Protein AF-A0A0D2U3N2-F1 (afdb_monomer_lite)

Sequence (290 aa):
MVLTLGDVIDGNSLLKDTLALPEDNPLRKWQVTDVVLIDKDPFQRAVLAELPPDRAATQRRLAALSLLQRLLEQEVGAPRTLIAQPREFDTRFMGVVNGVLALKDGAVVSTCYGKSKFSDALTTMDGLKTYLQDRLGDLSLLQVTTLDLSGNELLNEDLPYVCDVVNALQCPVVKLRSNRFGMGQPSTELNSPVHYLASMAASAYVRFVDIVGNYVVGVEWAPAYQRFANPTTWHKLVYIPLVWLKGHDWTKPDICGQYVTAAKDCHEDFYWANLSDPVFSRSDPLPALN

Organism: Capsaspora owczarzaki (strain ATCC 30864) (NCBI:txid595528)

Secondary structure (DSSP, 8-state):
---BHHHHHHT-HHHHHHH---TT-GGGGSBHHHHTTS-HHHHHHHHHHTS---TTTHHHHHHHHHHHHHHHHHHT---TT-------S--S---EETTEEE--TTSEE-TTT---TT---SEETTTHHHHHHHHHS-GGGS--SEEE-TTS---GGGHHHHHHHHHHHT-SEEE-TTS-TT-S----STTSHHHHHHHHHHSSS-SEEE-TTSGGGSGGGHHHHHHH--HHHHTTEE-S-HHHHTT--TTSS-TTGGGHHHHHHHHHHHTTT--SSPPP-TTS-PPP--

Foldseek 3Di:
DFAFLLNLQVVDPLSCVLLVQPPPDPNRRHGLLQLLLFDLVVSLVVSVVRGDDDPVSVVSSNVSSVVSNVSSCPVVPPPPDPPPDDDDPDDPFGGQDLLEGACEAQLEAEPVVADDPPRPHPYHLLCVQVSCCNRPNQLCPRNHQEYAYYNNQYELVSLVSVLVNCVSNLYAHYEHEQHAQPVDAQDQDCSHSLNSLLVSLPRQSYQAYEHENYNCQDLNNLVNCVNRPDLSSLLHYHHDFLVCLVVDDLPPRGSCVPNSVSNNNSNCQQCVVVDRDDDDGPPDDHDDRD

Structure (mmCIF, N/CA/C/O backbone):
data_AF-A0A0D2U3N2-F1
#
_entry.id   AF-A0A0D2U3N2-F1
#
loop_
_atom_site.group_PDB
_atom_site.id
_atom_site.type_symbol
_atom_site.label_atom_id
_atom_site.label_alt_id
_atom_site.label_comp_id
_atom_site.label_asym_id
_atom_site.label_entity_id
_atom_site.label_seq_id
_atom_site.pdbx_PDB_ins_code
_atom_site.Cartn_x
_atom_site.Cartn_y
_atom_site.Cartn_z
_atom_site.occupancy
_atom_site.B_iso_or_equiv
_atom_site.auth_seq_id
_atom_site.auth_comp_id
_atom_site.auth_asym_id
_atom_site.auth_atom_id
_atom_site.pdbx_PDB_model_num
ATOM 1 N N . MET A 1 1 ? -3.467 -18.890 23.423 1.00 55.38 1 MET A N 1
ATOM 2 C CA . MET A 1 1 ? -4.775 -18.620 22.794 1.00 55.38 1 MET A CA 1
ATOM 3 C C . MET A 1 1 ? -4.838 -17.118 22.591 1.00 55.38 1 MET A C 1
ATOM 5 O O . MET A 1 1 ? -4.475 -16.411 23.521 1.00 55.38 1 MET A O 1
ATOM 9 N N . VAL A 1 2 ? -5.121 -16.641 21.379 1.00 74.50 2 VAL A N 1
ATOM 10 C CA . VAL A 1 2 ? -5.135 -15.198 21.095 1.00 74.50 2 VAL A CA 1
ATOM 11 C C . VAL A 1 2 ? -6.483 -14.639 21.535 1.00 74.50 2 VAL A C 1
ATOM 13 O O . VAL A 1 2 ? -7.501 -15.170 21.107 1.00 74.50 2 VAL A O 1
ATOM 16 N N . LEU A 1 3 ? -6.479 -13.621 22.397 1.00 83.25 3 LEU A N 1
ATOM 17 C CA . LEU A 1 3 ? -7.700 -12.995 22.900 1.00 83.25 3 LEU A CA 1
ATOM 18 C C . LEU A 1 3 ? -8.318 -12.105 21.816 1.00 83.25 3 LEU A C 1
ATOM 20 O O . LEU A 1 3 ? -7.637 -11.249 21.239 1.00 83.25 3 LEU A O 1
ATOM 24 N N . THR A 1 4 ? -9.602 -12.301 21.545 1.00 86.44 4 THR A N 1
ATOM 25 C CA . THR A 1 4 ? -10.351 -11.579 20.514 1.00 86.44 4 THR A CA 1
ATOM 26 C C . THR A 1 4 ? -11.357 -10.599 21.112 1.00 86.44 4 THR A C 1
ATOM 28 O O . THR A 1 4 ? -11.700 -10.657 22.293 1.00 86.44 4 THR A O 1
ATOM 31 N N . LEU A 1 5 ? -11.864 -9.687 20.284 1.00 86.81 5 LEU A N 1
ATOM 32 C CA . LEU A 1 5 ? -12.912 -8.751 20.667 1.00 86.81 5 LEU A CA 1
ATOM 33 C C . LEU A 1 5 ? -14.184 -9.486 21.107 1.00 86.81 5 LEU A C 1
ATOM 35 O O . LEU A 1 5 ? -14.835 -9.065 22.062 1.00 86.81 5 LEU A O 1
ATOM 39 N N . GLY A 1 6 ? -14.515 -10.594 20.437 1.00 89.00 6 GLY A N 1
ATOM 40 C CA . GLY A 1 6 ? -15.623 -11.469 20.809 1.00 89.00 6 GLY A CA 1
ATOM 41 C C . GLY A 1 6 ? -15.460 -12.042 22.214 1.00 89.00 6 GLY A C 1
ATOM 42 O O . GLY A 1 6 ? -16.416 -12.003 22.984 1.00 89.00 6 GLY A O 1
ATOM 43 N N . ASP A 1 7 ? -14.249 -12.472 22.578 1.00 91.56 7 ASP A N 1
ATOM 44 C CA . ASP A 1 7 ? -13.964 -13.016 23.912 1.00 91.56 7 ASP A CA 1
ATOM 45 C C . ASP A 1 7 ? -14.176 -11.964 25.013 1.00 91.56 7 ASP A C 1
ATOM 47 O O . ASP A 1 7 ? -14.778 -12.255 26.047 1.00 91.56 7 ASP A O 1
ATOM 51 N N . VAL A 1 8 ? -13.742 -10.717 24.782 1.00 91.50 8 VAL A N 1
ATOM 52 C CA . VAL A 1 8 ? -13.933 -9.608 25.740 1.00 91.50 8 VAL A CA 1
ATOM 53 C C . VAL A 1 8 ? -15.408 -9.221 25.861 1.00 91.50 8 VAL A C 1
ATOM 55 O O . VAL A 1 8 ? -15.890 -8.945 26.962 1.00 91.50 8 VAL A O 1
ATOM 58 N N . ILE A 1 9 ? -16.141 -9.209 24.743 1.00 92.88 9 ILE A N 1
ATOM 59 C CA . ILE A 1 9 ? -17.582 -8.926 24.733 1.00 92.88 9 ILE A CA 1
ATOM 60 C C . ILE A 1 9 ? -18.343 -10.021 25.484 1.00 92.88 9 ILE A C 1
ATOM 62 O O . ILE A 1 9 ? -19.176 -9.705 26.329 1.00 92.88 9 ILE A O 1
ATOM 66 N N . ASP A 1 10 ? -18.052 -11.293 25.218 1.00 93.12 10 ASP A N 1
ATOM 67 C CA . ASP A 1 10 ? -18.753 -12.419 25.842 1.00 93.12 10 ASP A CA 1
ATOM 68 C C . ASP A 1 10 ? -18.387 -12.604 27.314 1.00 93.12 10 ASP A C 1
ATOM 70 O O . ASP A 1 10 ? -19.223 -13.049 28.103 1.00 93.12 10 ASP A O 1
ATOM 74 N N . GLY A 1 11 ? -17.168 -12.217 27.699 1.00 91.62 11 GLY A N 1
ATOM 75 C CA . GLY A 1 11 ? -16.714 -12.188 29.087 1.00 91.62 11 GLY A CA 1
ATOM 76 C C . GLY A 1 11 ? -17.432 -11.149 29.953 1.00 91.62 11 GLY A C 1
ATOM 77 O O . GLY A 1 11 ? -17.305 -11.183 31.178 1.00 91.62 11 GLY A O 1
ATOM 78 N N . ASN A 1 12 ? -18.211 -10.239 29.356 1.00 93.25 12 ASN A N 1
ATOM 79 C CA . ASN A 1 12 ? -18.957 -9.212 30.071 1.00 93.25 12 ASN A CA 1
ATOM 80 C C . ASN A 1 12 ? -20.433 -9.190 29.645 1.00 93.25 12 ASN A C 1
ATOM 82 O O . ASN A 1 12 ? -20.774 -8.721 28.561 1.00 93.25 12 ASN A O 1
ATOM 86 N N . SER A 1 13 ? -21.332 -9.630 30.531 1.00 90.31 13 SER A N 1
ATOM 87 C CA . SER A 1 13 ? -22.770 -9.730 30.229 1.00 90.31 13 SER A CA 1
ATOM 88 C C . SER A 1 13 ? -23.387 -8.413 29.744 1.00 90.31 13 SER A C 1
ATOM 90 O O . SER A 1 13 ? -24.175 -8.420 28.804 1.00 90.31 13 SER A O 1
ATOM 92 N N . LEU A 1 14 ? -22.972 -7.267 30.301 1.00 90.19 14 LEU A N 1
ATOM 93 C CA . LEU A 1 14 ? -23.449 -5.957 29.854 1.00 90.19 14 LEU A CA 1
ATOM 94 C C . LEU A 1 14 ? -23.033 -5.667 28.406 1.00 90.19 14 LEU A C 1
ATOM 96 O O . LEU A 1 14 ? -23.837 -5.135 27.640 1.00 90.19 14 LEU A O 1
ATOM 100 N N . LEU A 1 15 ? -21.797 -5.996 28.023 1.00 91.50 15 LEU A N 1
ATOM 101 C CA . LEU A 1 15 ? -21.327 -5.816 26.648 1.00 91.50 15 LEU A CA 1
ATOM 102 C C . LEU A 1 15 ? -22.043 -6.758 25.689 1.00 91.50 15 LEU A C 1
ATOM 104 O O . LEU A 1 15 ? -22.527 -6.296 24.654 1.00 91.50 15 LEU A O 1
ATOM 108 N N . LYS A 1 16 ? -22.157 -8.038 26.054 1.00 90.75 16 LYS A N 1
ATOM 109 C CA . LYS A 1 16 ? -22.860 -9.051 25.264 1.00 90.75 16 LYS A CA 1
ATOM 110 C C . LYS A 1 16 ? -24.295 -8.627 24.959 1.00 90.75 16 LYS A C 1
ATOM 112 O O . LYS A 1 16 ? -24.686 -8.611 23.794 1.00 90.75 16 LYS A O 1
ATOM 117 N N . ASP A 1 17 ? -25.033 -8.193 25.976 1.00 88.94 17 ASP A N 1
ATOM 118 C CA . ASP A 1 17 ? -26.444 -7.822 25.842 1.00 88.94 17 ASP A CA 1
ATOM 119 C C . ASP A 1 17 ? -26.635 -6.474 25.129 1.00 88.94 17 ASP A C 1
ATOM 121 O O . ASP A 1 17 ? -27.594 -6.290 24.380 1.00 88.94 17 ASP A O 1
ATOM 125 N N . THR A 1 18 ? -25.734 -5.509 25.353 1.00 89.06 18 THR A N 1
ATOM 126 C CA . THR A 1 18 ? -25.904 -4.141 24.827 1.00 89.06 18 THR A CA 1
ATOM 127 C C . THR A 1 18 ? -25.389 -3.985 23.400 1.00 89.06 18 THR A C 1
ATOM 129 O O . THR A 1 18 ? -25.991 -3.252 22.609 1.00 89.06 18 THR A O 1
ATOM 132 N N . LEU A 1 19 ? -24.260 -4.620 23.075 1.00 89.44 19 LEU A N 1
ATOM 133 C CA . LEU A 1 19 ? -23.704 -4.594 21.725 1.00 89.44 19 LEU A CA 1
ATOM 134 C C . LEU A 1 19 ? -24.381 -5.649 20.855 1.00 89.44 19 LEU A C 1
ATOM 136 O O . LEU A 1 19 ? -24.648 -5.354 19.703 1.00 89.44 19 LEU A O 1
ATOM 140 N N . ALA A 1 20 ? -24.719 -6.829 21.391 1.00 87.94 20 ALA A N 1
ATOM 141 C CA . ALA A 1 20 ? -25.436 -7.882 20.664 1.00 87.94 20 ALA A CA 1
ATOM 142 C C . ALA A 1 20 ? -24.845 -8.187 19.267 1.00 87.94 20 ALA A C 1
ATOM 144 O O . ALA A 1 20 ? -25.574 -8.468 18.316 1.00 87.94 20 ALA A O 1
ATOM 145 N N . LEU A 1 21 ? -23.514 -8.106 19.138 1.00 85.75 21 LEU A N 1
ATOM 146 C CA . LEU A 1 21 ? -22.797 -8.423 17.902 1.00 85.75 21 LEU A CA 1
ATOM 147 C C . LEU A 1 21 ? -22.985 -9.916 17.570 1.00 85.75 21 LEU A C 1
ATOM 149 O O . LEU A 1 21 ? -22.618 -10.739 18.419 1.00 85.75 21 LEU A O 1
ATOM 153 N N . PRO A 1 22 ? -23.494 -10.274 16.371 1.00 86.50 22 PRO A N 1
ATOM 154 C CA . PRO A 1 22 ? -23.697 -11.667 15.958 1.00 86.50 22 PRO A CA 1
ATOM 155 C C . PRO A 1 22 ? -22.424 -12.496 16.107 1.00 86.50 22 PRO A C 1
ATOM 157 O O . PRO A 1 22 ? -21.355 -11.992 15.781 1.00 86.50 22 PRO A O 1
ATOM 160 N N . GLU A 1 23 ? -22.513 -13.744 16.581 1.00 84.62 23 GLU A N 1
ATOM 161 C CA . GLU A 1 23 ? -21.339 -14.589 16.883 1.00 84.62 23 GLU A CA 1
ATOM 162 C C . GLU A 1 23 ? -20.386 -14.776 15.688 1.00 84.62 23 GLU A C 1
ATOM 164 O O . GLU A 1 23 ? -19.175 -14.903 15.872 1.00 84.62 23 GLU A O 1
ATOM 169 N N . ASP A 1 24 ? -20.912 -14.734 14.466 1.00 83.25 24 ASP A N 1
ATOM 170 C CA . ASP A 1 24 ? -20.180 -14.861 13.207 1.00 83.25 24 ASP A CA 1
ATOM 171 C C . ASP A 1 24 ? -19.621 -13.533 12.661 1.00 83.25 24 ASP A C 1
ATOM 173 O O . ASP A 1 24 ? -18.876 -13.546 11.673 1.00 83.25 24 ASP A O 1
ATOM 177 N N . ASN A 1 25 ? -19.919 -12.396 13.303 1.00 80.31 25 ASN A N 1
ATOM 178 C CA . ASN A 1 25 ? -19.513 -11.075 12.827 1.00 80.31 25 ASN A CA 1
ATOM 179 C C . ASN A 1 25 ? -17.970 -10.944 12.752 1.00 80.31 25 ASN A C 1
ATOM 181 O O . ASN A 1 25 ? -17.276 -11.261 13.726 1.00 80.31 25 ASN A O 1
ATOM 185 N N . PRO A 1 26 ? -17.404 -10.430 11.639 1.00 75.94 26 PRO A N 1
ATOM 186 C CA . PRO A 1 26 ? -15.957 -10.290 11.464 1.00 75.94 26 PRO A CA 1
ATOM 187 C C . PRO A 1 26 ? -15.246 -9.482 12.556 1.00 75.94 26 PRO A C 1
ATOM 189 O O . PRO A 1 26 ? -14.125 -9.839 12.922 1.00 75.94 26 PRO A O 1
ATOM 192 N N . LEU A 1 27 ? -15.884 -8.444 13.118 1.00 76.88 27 LEU A N 1
ATOM 193 C CA . LEU A 1 27 ? -15.306 -7.630 14.196 1.00 76.88 27 LEU A CA 1
ATOM 194 C C . LEU A 1 27 ? -14.961 -8.470 15.423 1.00 76.88 27 LEU A C 1
ATOM 196 O O . LEU A 1 27 ? -13.971 -8.207 16.101 1.00 76.88 27 LEU A O 1
ATOM 200 N N . ARG A 1 28 ? -15.752 -9.511 15.706 1.00 85.12 28 ARG A N 1
ATOM 201 C CA . ARG A 1 28 ? -15.527 -10.383 16.866 1.00 85.12 28 ARG A CA 1
ATOM 202 C C . ARG A 1 28 ? -14.209 -11.138 16.775 1.00 85.12 28 ARG A C 1
ATOM 204 O O . ARG A 1 28 ? -13.674 -11.519 17.807 1.00 85.12 28 ARG A O 1
ATOM 211 N N . LYS A 1 29 ? -13.672 -11.320 15.566 1.00 81.62 29 LYS A N 1
ATOM 212 C CA . LYS A 1 29 ? -12.402 -12.014 15.313 1.00 81.62 29 LYS A CA 1
ATOM 213 C C . LYS A 1 29 ? -11.184 -11.097 15.460 1.00 81.62 29 LYS A C 1
ATOM 215 O O . LYS A 1 29 ? -10.058 -11.583 15.375 1.00 81.62 29 LYS A O 1
ATOM 220 N N . TRP A 1 30 ? -11.382 -9.791 15.656 1.00 78.94 30 TRP A N 1
ATOM 221 C CA . TRP A 1 30 ? -10.283 -8.840 15.833 1.00 78.94 30 TRP A CA 1
ATOM 222 C C . TRP A 1 30 ? -9.523 -9.138 17.122 1.00 78.94 30 TRP A C 1
ATOM 224 O O . TRP A 1 30 ? -10.139 -9.357 18.162 1.00 78.94 30 TRP A O 1
ATOM 234 N N . GLN A 1 31 ? -8.193 -9.151 17.073 1.00 76.75 31 GLN A N 1
ATOM 235 C CA . GLN A 1 31 ? -7.377 -9.428 18.254 1.00 76.75 31 GLN A CA 1
ATOM 236 C C . GLN A 1 31 ? -7.333 -8.195 19.153 1.00 76.75 31 GLN A C 1
ATOM 238 O O . GLN A 1 31 ? -7.176 -7.074 18.669 1.00 76.75 31 GLN A O 1
ATOM 243 N N . VAL A 1 32 ? -7.428 -8.391 20.467 1.00 78.81 32 VAL A N 1
ATOM 244 C CA . VAL A 1 32 ? -7.453 -7.288 21.444 1.00 78.81 32 VAL A CA 1
ATOM 245 C C . VAL A 1 32 ? -6.242 -6.362 21.300 1.00 78.81 32 VAL A C 1
ATOM 247 O O . VAL A 1 32 ? -6.396 -5.144 21.351 1.00 78.81 32 VAL A O 1
ATOM 250 N N . THR A 1 33 ? -5.063 -6.925 21.027 1.00 66.75 33 THR A N 1
ATOM 251 C CA . THR A 1 33 ? -3.817 -6.178 20.794 1.00 66.75 33 THR A CA 1
ATOM 252 C C . THR A 1 33 ? -3.898 -5.190 19.632 1.00 66.75 33 THR A C 1
ATOM 254 O O . THR A 1 33 ? -3.175 -4.203 19.646 1.00 66.75 33 THR A O 1
ATOM 257 N N . ASP A 1 34 ? -4.776 -5.420 18.654 1.00 62.22 34 ASP A N 1
ATOM 258 C CA . ASP A 1 34 ? -4.979 -4.511 17.521 1.00 62.22 34 ASP A CA 1
ATOM 259 C C . ASP A 1 34 ? -6.054 -3.486 17.819 1.00 62.22 34 ASP A C 1
ATOM 261 O O . ASP A 1 34 ? -5.906 -2.314 17.495 1.00 62.22 34 ASP A O 1
ATOM 265 N N . VAL A 1 35 ? -7.144 -3.929 18.452 1.00 69.38 35 VAL A N 1
ATOM 266 C CA . VAL A 1 35 ? -8.276 -3.053 18.755 1.00 69.38 35 VAL A CA 1
ATOM 267 C C . VAL A 1 35 ? -7.843 -1.907 19.669 1.00 69.38 35 VAL A C 1
ATOM 269 O O . VAL A 1 35 ? -8.310 -0.785 19.493 1.00 69.38 35 VAL A O 1
ATOM 272 N N . VAL A 1 36 ? -6.907 -2.157 20.589 1.00 70.88 36 VAL A N 1
ATOM 273 C CA . VAL A 1 36 ? -6.320 -1.119 21.457 1.00 70.88 36 VAL A CA 1
ATOM 274 C C . VAL A 1 36 ? -5.541 -0.053 20.673 1.00 70.88 36 VAL A C 1
ATOM 276 O O . VAL A 1 36 ? -5.396 1.067 21.157 1.00 70.88 36 VAL A O 1
ATOM 279 N N . LEU A 1 37 ? -5.074 -0.361 19.461 1.00 61.88 37 LEU A N 1
ATOM 280 C CA . LEU A 1 37 ? -4.360 0.581 18.593 1.00 61.88 37 LEU A CA 1
ATOM 281 C C . LEU A 1 37 ? -5.299 1.408 17.703 1.00 61.88 37 LEU A C 1
ATOM 283 O O . LEU A 1 37 ? -4.842 2.343 17.043 1.00 61.88 37 LEU A O 1
ATOM 287 N N . ILE A 1 38 ? -6.591 1.066 17.651 1.00 62.59 38 ILE A N 1
ATOM 288 C CA . ILE A 1 38 ? -7.591 1.817 16.889 1.00 62.59 38 ILE A CA 1
ATOM 289 C C . ILE A 1 38 ? -8.018 3.030 17.716 1.00 62.59 38 ILE A C 1
ATOM 291 O O . ILE A 1 38 ? -8.396 2.906 18.883 1.00 62.59 38 ILE A O 1
ATOM 295 N N . ASP A 1 39 ? -8.020 4.212 17.096 1.00 59.56 39 ASP A N 1
ATOM 296 C CA . ASP A 1 39 ? -8.535 5.421 17.738 1.00 59.56 39 ASP A CA 1
ATOM 297 C C . ASP A 1 39 ? -9.985 5.216 18.229 1.00 59.56 39 ASP A C 1
ATOM 299 O O . ASP A 1 39 ? -10.807 4.525 17.612 1.00 59.56 39 ASP A O 1
ATOM 303 N N . LYS A 1 40 ? -10.313 5.869 19.352 1.00 70.06 40 LYS A N 1
ATOM 304 C CA . LYS A 1 40 ? -11.582 5.697 20.076 1.00 70.06 40 LYS A CA 1
ATOM 305 C C . LYS A 1 40 ? -12.803 5.835 19.163 1.00 70.06 40 LYS A C 1
ATOM 307 O O . LYS A 1 40 ? -13.680 4.974 19.173 1.00 70.06 40 LYS A O 1
ATOM 312 N N . ASP A 1 41 ? -12.867 6.925 18.409 1.00 66.25 41 ASP A N 1
ATOM 313 C CA . ASP A 1 41 ? -14.054 7.303 17.645 1.00 66.25 41 ASP A CA 1
ATOM 314 C C . ASP A 1 41 ? -14.222 6.459 16.369 1.00 66.25 41 ASP A C 1
ATOM 316 O O . ASP A 1 41 ? -15.341 6.017 16.099 1.00 66.25 41 ASP A O 1
ATOM 320 N N . PRO A 1 42 ? -13.161 6.149 15.593 1.00 62.44 42 PRO A N 1
ATOM 321 C CA . PRO A 1 42 ? -13.224 5.144 14.533 1.00 62.44 42 PRO A CA 1
ATOM 322 C C . PRO A 1 42 ? -13.658 3.762 15.020 1.00 62.44 42 PRO A C 1
ATOM 324 O O . PRO A 1 42 ? -14.536 3.165 14.400 1.00 62.44 42 PRO A O 1
ATOM 327 N N . PHE A 1 43 ? -13.116 3.279 16.142 1.00 77.31 43 PHE A N 1
ATOM 328 C CA . PHE A 1 43 ? -13.543 2.003 16.719 1.00 77.31 43 PHE A CA 1
ATOM 329 C C . PHE A 1 43 ? -15.033 2.026 17.074 1.00 77.31 43 PHE A C 1
ATOM 331 O O . PHE A 1 43 ? -15.783 1.127 16.698 1.00 77.31 43 PHE A O 1
ATOM 338 N N . GLN A 1 44 ? -15.489 3.091 17.740 1.00 82.62 44 GLN A N 1
ATOM 339 C CA . GLN A 1 44 ? -16.902 3.252 18.074 1.00 82.62 44 GLN A CA 1
ATOM 340 C C . GLN A 1 44 ? -17.784 3.304 16.829 1.00 82.62 44 GLN A C 1
ATOM 342 O O . GLN A 1 44 ? -18.819 2.644 16.805 1.00 82.62 44 GLN A O 1
ATOM 347 N N . ARG A 1 45 ? -17.381 4.039 15.788 1.00 77.00 45 ARG A N 1
ATOM 348 C CA . ARG A 1 45 ? -18.112 4.096 14.514 1.00 77.00 45 ARG A CA 1
ATOM 349 C C . ARG A 1 45 ? -18.177 2.733 13.833 1.00 77.00 45 ARG A C 1
ATOM 351 O O . ARG A 1 45 ? -19.260 2.358 13.401 1.00 77.00 45 ARG A O 1
ATOM 358 N N . ALA A 1 46 ? -17.064 2.003 13.775 1.00 74.81 46 ALA A N 1
ATOM 359 C CA . ALA A 1 46 ? -17.006 0.671 13.179 1.00 74.81 46 ALA A CA 1
ATOM 360 C C . ALA A 1 46 ? -17.951 -0.296 13.899 1.00 74.81 46 ALA A C 1
ATOM 362 O O . ALA A 1 46 ? -18.776 -0.931 13.254 1.00 74.81 46 ALA A O 1
ATOM 363 N N . VAL A 1 47 ? -17.914 -0.338 15.235 1.00 83.00 47 VAL A N 1
ATOM 364 C CA . VAL A 1 47 ? -18.835 -1.191 15.998 1.00 83.00 47 VAL A CA 1
ATOM 365 C C . VAL A 1 47 ? -20.280 -0.737 15.811 1.00 83.00 47 VAL A C 1
ATOM 367 O O . VAL A 1 47 ? -21.133 -1.568 15.533 1.00 83.00 47 VAL A O 1
ATOM 370 N N . LEU A 1 48 ? -20.575 0.563 15.919 1.00 85.44 48 LEU A N 1
ATOM 371 C CA . LEU A 1 48 ? -21.940 1.084 15.770 1.00 85.44 48 LEU A CA 1
ATOM 372 C C . LEU A 1 48 ? -22.532 0.844 14.377 1.00 85.44 48 LEU A C 1
ATOM 374 O O . LEU A 1 48 ? -23.746 0.679 14.287 1.00 85.44 48 LEU A O 1
ATOM 378 N N . ALA A 1 49 ? -21.712 0.832 13.323 1.00 81.75 49 ALA A N 1
ATOM 379 C CA . ALA A 1 49 ? -22.150 0.551 11.956 1.00 81.75 49 ALA A CA 1
ATOM 380 C C . ALA A 1 49 ? -22.651 -0.892 11.784 1.00 81.75 49 ALA A C 1
ATOM 382 O O . ALA A 1 49 ? -23.564 -1.127 10.998 1.00 81.75 49 ALA A O 1
ATOM 383 N N . GLU A 1 50 ? -22.107 -1.830 12.561 1.00 81.75 50 GLU A N 1
ATOM 384 C CA . GLU A 1 50 ? -22.535 -3.232 12.574 1.00 81.75 50 GLU A CA 1
ATOM 385 C C . GLU A 1 50 ? -23.782 -3.472 13.444 1.00 81.75 50 GLU A C 1
ATOM 387 O O . GLU A 1 50 ? -24.355 -4.563 13.425 1.00 81.75 50 GLU A O 1
ATOM 392 N N . LEU A 1 51 ? -24.221 -2.477 14.228 1.00 82.88 51 LEU A N 1
ATOM 393 C CA . LEU A 1 51 ? -25.379 -2.609 15.113 1.00 82.88 51 LEU A CA 1
ATOM 394 C C . LEU A 1 51 ? -26.668 -2.101 14.452 1.00 82.88 51 LEU A C 1
ATOM 396 O O . LEU A 1 51 ? -26.655 -1.066 13.784 1.00 82.88 51 LEU A O 1
ATOM 400 N N . PRO A 1 52 ? -27.830 -2.733 14.722 1.00 80.31 52 PRO A N 1
ATOM 401 C CA . PRO A 1 52 ? -29.113 -2.258 14.210 1.00 80.31 52 PRO A CA 1
ATOM 402 C C . PRO A 1 52 ? -29.366 -0.804 14.627 1.00 80.31 52 PRO A C 1
ATOM 404 O O . PRO A 1 52 ? -29.199 -0.499 15.812 1.00 80.31 52 PRO A O 1
ATOM 407 N N . PRO A 1 53 ? -29.791 0.101 13.733 1.00 76.31 53 PRO A N 1
ATOM 408 C CA . PRO A 1 53 ? -30.011 1.500 14.082 1.00 76.31 53 PRO A CA 1
ATOM 409 C C . PRO A 1 53 ? -31.148 1.629 15.107 1.00 76.31 53 PRO A C 1
ATOM 411 O O . PRO A 1 53 ? -32.317 1.447 14.785 1.00 76.31 53 PRO A O 1
ATOM 414 N N . ASP A 1 54 ? -30.801 1.969 16.349 1.00 79.81 54 ASP A N 1
ATOM 415 C CA . ASP A 1 54 ? -31.753 2.199 17.437 1.00 79.81 54 ASP A CA 1
ATOM 416 C C . ASP A 1 54 ? -31.333 3.436 18.239 1.00 79.81 54 ASP A C 1
ATOM 418 O O . ASP A 1 54 ? -30.381 3.409 19.025 1.00 79.81 54 ASP A O 1
ATOM 422 N N . ARG A 1 55 ? -32.074 4.532 18.039 1.00 64.38 55 ARG A N 1
ATOM 423 C CA . ARG A 1 55 ? -31.827 5.819 18.705 1.00 64.38 55 ARG A CA 1
ATOM 424 C C . ARG A 1 55 ? -32.075 5.771 20.214 1.00 64.38 55 ARG A C 1
ATOM 426 O O . ARG A 1 55 ? -31.447 6.539 20.941 1.00 64.38 55 ARG A O 1
ATOM 433 N N . ALA A 1 56 ? -32.957 4.895 20.697 1.00 69.56 56 ALA A N 1
ATOM 434 C CA . ALA A 1 56 ? -33.237 4.755 22.127 1.00 69.56 56 ALA A CA 1
ATOM 435 C C . ALA A 1 56 ? -32.116 3.991 22.857 1.00 69.56 56 ALA A C 1
ATOM 437 O O . ALA A 1 56 ? -31.908 4.180 24.060 1.00 69.56 56 ALA A O 1
ATOM 438 N N . ALA A 1 57 ? -31.359 3.162 22.133 1.00 77.31 57 ALA A N 1
ATOM 439 C CA . ALA A 1 57 ? -30.218 2.417 22.659 1.00 77.31 57 ALA A CA 1
ATOM 440 C C . ALA A 1 57 ? -28.874 3.158 22.531 1.00 77.31 57 ALA A C 1
ATOM 442 O O . ALA A 1 57 ? -27.901 2.735 23.157 1.00 77.31 57 ALA A O 1
ATOM 443 N N . THR A 1 58 ? -28.791 4.266 21.781 1.00 80.38 58 THR A N 1
ATOM 444 C CA . THR A 1 58 ? -27.518 4.950 21.473 1.00 80.38 58 THR A CA 1
ATOM 445 C C . THR A 1 58 ? -26.699 5.303 22.715 1.00 80.38 58 THR A C 1
ATOM 447 O O . THR A 1 58 ? -25.511 4.999 22.764 1.00 80.38 58 THR A O 1
ATOM 450 N N . GLN A 1 59 ? -27.309 5.887 23.752 1.00 82.00 59 GLN A N 1
ATOM 451 C CA . GLN A 1 59 ? -26.577 6.237 24.979 1.00 82.00 59 GLN A CA 1
ATOM 452 C C . GLN A 1 59 ? -26.037 5.000 25.711 1.00 82.00 59 GLN A C 1
ATOM 454 O O . GLN A 1 59 ? -24.894 5.004 26.167 1.00 82.00 59 GLN A O 1
ATOM 459 N N . ARG A 1 60 ? -26.829 3.920 25.779 1.00 84.81 60 ARG A N 1
ATOM 460 C CA . ARG A 1 60 ? -26.406 2.647 26.384 1.00 84.81 60 ARG A CA 1
ATOM 461 C C . ARG A 1 60 ? -25.267 2.007 25.594 1.00 84.81 60 ARG A C 1
ATOM 463 O O . ARG A 1 60 ? -24.293 1.567 26.195 1.00 84.81 60 ARG A O 1
ATOM 470 N N . ARG A 1 61 ? -25.337 2.032 24.262 1.00 88.25 61 ARG A N 1
ATOM 471 C CA . ARG A 1 61 ? -24.273 1.530 23.379 1.00 88.25 61 ARG A CA 1
ATOM 472 C C . ARG A 1 61 ? -22.982 2.326 23.518 1.00 88.25 61 ARG A C 1
ATOM 474 O O . ARG A 1 61 ? -21.925 1.724 23.628 1.00 88.25 61 ARG A O 1
ATOM 481 N N . LEU A 1 62 ? -23.046 3.655 23.596 1.00 85.81 62 LEU A N 1
ATOM 482 C CA . LEU A 1 62 ? -21.859 4.489 23.831 1.00 85.81 62 LEU A CA 1
ATOM 483 C C . LEU A 1 62 ? -21.215 4.219 25.201 1.00 85.81 62 LEU A C 1
ATOM 485 O O . LEU A 1 62 ? -19.985 4.197 25.318 1.00 85.81 62 LEU A O 1
ATOM 489 N N . ALA A 1 63 ? -22.029 3.973 26.232 1.00 85.00 63 ALA A N 1
ATOM 490 C CA . ALA A 1 63 ? -21.537 3.565 27.545 1.00 85.00 63 ALA A CA 1
ATOM 491 C C . ALA A 1 63 ? -20.882 2.172 27.496 1.00 85.00 63 ALA A C 1
ATOM 493 O O . ALA A 1 63 ? -19.776 2.007 28.011 1.00 85.00 63 ALA A O 1
ATOM 494 N N . ALA A 1 64 ? -21.507 1.204 26.817 1.00 87.81 64 ALA A N 1
ATOM 495 C CA . ALA A 1 64 ? -20.945 -0.129 26.601 1.00 87.81 64 ALA A CA 1
ATOM 496 C C . ALA A 1 64 ? -19.629 -0.073 25.810 1.00 87.81 64 ALA A C 1
ATOM 498 O O . ALA A 1 64 ? -18.652 -0.694 26.206 1.00 87.81 64 ALA A O 1
ATOM 499 N N . LEU A 1 65 ? -19.540 0.744 24.761 1.00 88.94 65 LEU A N 1
ATOM 500 C CA . LEU A 1 65 ? -18.301 0.942 24.005 1.00 88.94 65 LEU A CA 1
ATOM 501 C C . LEU A 1 65 ? -17.184 1.559 24.852 1.00 88.94 65 LEU A C 1
ATOM 503 O O . LEU A 1 65 ? -16.023 1.188 24.710 1.00 88.94 65 LEU A O 1
ATOM 507 N N . SER A 1 66 ? -17.532 2.475 25.758 1.00 86.12 66 SER A N 1
ATOM 508 C CA . SER A 1 66 ? -16.565 3.062 26.693 1.00 86.12 66 SER A CA 1
ATOM 509 C C . SER A 1 66 ? -16.072 2.040 27.725 1.00 86.12 66 SER A C 1
ATOM 511 O O . SER A 1 66 ? -14.905 2.075 28.110 1.00 86.12 66 SER A O 1
ATOM 513 N N . LEU A 1 67 ? -16.939 1.124 28.170 1.00 86.88 67 LEU A N 1
ATOM 514 C CA . LEU A 1 67 ? -16.551 -0.003 29.021 1.00 86.88 67 LEU A CA 1
ATOM 515 C C . LEU A 1 67 ? -15.658 -0.989 28.260 1.00 86.88 67 LEU A C 1
ATOM 517 O O . LEU A 1 67 ? -14.612 -1.367 28.775 1.00 86.88 67 LEU A O 1
ATOM 521 N N . LEU A 1 68 ? -16.039 -1.356 27.036 1.00 89.38 68 LEU A N 1
ATOM 522 C CA . LEU A 1 68 ? -15.266 -2.247 26.175 1.00 89.38 68 LEU A CA 1
ATOM 523 C C . LEU A 1 68 ? -13.843 -1.719 25.977 1.00 89.38 68 LEU A C 1
ATOM 525 O O . LEU A 1 68 ? -12.894 -2.457 26.191 1.00 89.38 68 LEU A O 1
ATOM 529 N N . GLN A 1 69 ? -13.680 -0.427 25.686 1.00 84.25 69 GLN A N 1
ATOM 530 C CA . GLN A 1 69 ? -12.359 0.202 25.574 1.00 84.25 69 GLN A CA 1
ATOM 531 C C . GLN A 1 69 ? -11.521 0.072 26.847 1.00 84.25 69 GLN A C 1
ATOM 533 O O . GLN A 1 69 ? -10.357 -0.301 26.767 1.00 84.25 69 GLN A O 1
ATOM 538 N N . ARG A 1 70 ? -12.112 0.299 28.025 1.00 83.81 70 ARG A N 1
ATOM 539 C CA . ARG A 1 70 ? -11.396 0.118 29.297 1.00 83.81 70 ARG A CA 1
ATOM 540 C C . ARG A 1 70 ? -10.961 -1.324 29.528 1.00 83.81 70 ARG A C 1
ATOM 542 O O . ARG A 1 70 ? -9.881 -1.539 30.062 1.00 83.81 70 ARG A O 1
ATOM 549 N N . LEU A 1 71 ? -11.796 -2.297 29.167 1.00 85.00 71 LEU A N 1
ATOM 550 C CA . LEU A 1 71 ? -11.440 -3.712 29.294 1.00 85.00 71 LEU A CA 1
ATOM 551 C C . LEU A 1 71 ? -10.308 -4.070 28.329 1.00 85.00 71 LEU A C 1
ATOM 553 O O . LEU A 1 71 ? -9.336 -4.688 28.741 1.00 85.00 71 LEU A O 1
ATOM 557 N N . LEU A 1 72 ? -10.374 -3.600 27.083 1.00 83.75 72 LEU A N 1
ATOM 558 C CA . LEU A 1 72 ? -9.304 -3.785 26.102 1.00 83.75 72 LEU A CA 1
ATOM 559 C C . LEU A 1 72 ? -7.967 -3.192 26.596 1.00 83.75 72 LEU A C 1
ATOM 561 O O . LEU A 1 72 ? -6.937 -3.855 26.516 1.00 83.75 72 LEU A O 1
ATOM 565 N N . GLU A 1 73 ? -7.986 -1.989 27.181 1.00 76.62 73 GLU A N 1
ATOM 566 C CA . GLU A 1 73 ? -6.811 -1.349 27.802 1.00 76.62 73 GLU A CA 1
ATOM 567 C C . GLU A 1 73 ? -6.255 -2.145 29.004 1.00 76.62 73 GLU A C 1
ATOM 569 O O . GLU A 1 73 ? -5.050 -2.122 29.255 1.00 76.62 73 GLU A O 1
ATOM 574 N N . GLN A 1 74 ? -7.111 -2.846 29.757 1.00 78.88 74 GLN A N 1
ATOM 575 C CA . GLN A 1 74 ? -6.709 -3.681 30.898 1.00 78.88 74 GLN A CA 1
ATOM 576 C C . GLN A 1 74 ? -6.086 -5.011 30.464 1.00 78.88 74 GLN A C 1
ATOM 578 O O . GLN A 1 74 ? -5.088 -5.427 31.052 1.00 78.88 74 GLN A O 1
ATOM 583 N N . GLU A 1 75 ? -6.639 -5.648 29.432 1.00 75.56 75 GLU A N 1
ATOM 584 C CA . GLU A 1 75 ? -6.190 -6.950 28.916 1.00 75.56 75 GLU A CA 1
ATOM 585 C C . GLU A 1 75 ? -4.785 -6.897 28.303 1.00 75.56 75 GLU A C 1
ATOM 587 O O . GLU A 1 75 ? -4.011 -7.845 28.423 1.00 75.56 75 GLU A O 1
ATOM 592 N N . VAL A 1 76 ? -4.407 -5.771 27.694 1.00 64.69 76 VAL A N 1
ATOM 593 C CA . VAL A 1 76 ? -3.046 -5.579 27.154 1.00 64.69 76 VAL A CA 1
ATOM 594 C C . VAL A 1 76 ? -2.028 -5.276 28.270 1.00 64.69 76 VAL A C 1
ATOM 596 O O . VAL A 1 76 ? -0.818 -5.284 28.039 1.00 64.69 76 VAL A O 1
ATOM 599 N N . GLY A 1 77 ? -2.497 -5.081 29.510 1.00 50.22 77 GLY A N 1
ATOM 600 C CA . GLY A 1 77 ? -1.724 -4.506 30.601 1.00 50.22 77 GLY A CA 1
ATOM 601 C C . GLY A 1 77 ? -1.474 -3.028 30.319 1.00 50.22 77 GLY A C 1
ATOM 602 O O . GLY A 1 77 ? -1.112 -2.658 29.205 1.00 50.22 77 GLY A O 1
ATOM 603 N N . ALA A 1 78 ? -1.669 -2.162 31.319 1.00 41.66 78 ALA A N 1
ATOM 604 C CA . ALA A 1 78 ? -1.375 -0.738 31.175 1.00 41.66 78 ALA A CA 1
ATOM 605 C C . ALA A 1 78 ? -0.007 -0.576 30.485 1.00 41.66 78 ALA A C 1
ATOM 607 O O . ALA A 1 78 ? 0.998 -1.050 31.035 1.00 41.66 78 ALA A O 1
ATOM 608 N N . PRO A 1 79 ? 0.058 0.042 29.292 1.00 41.69 79 PRO A N 1
ATOM 609 C CA . PRO A 1 79 ? 1.324 0.233 28.620 1.00 41.69 79 PRO A CA 1
ATOM 610 C C . PRO A 1 79 ? 2.181 1.027 29.590 1.00 41.69 79 PRO A C 1
ATOM 612 O O . PRO A 1 79 ? 1.748 2.078 30.076 1.00 41.69 79 PRO A O 1
ATOM 615 N N . ARG A 1 80 ? 3.372 0.523 29.926 1.00 37.78 80 ARG A N 1
ATOM 616 C CA . ARG A 1 80 ? 4.372 1.338 30.614 1.00 37.78 80 ARG A CA 1
ATOM 617 C C . ARG A 1 80 ? 4.561 2.587 29.753 1.00 37.78 80 ARG A C 1
ATOM 619 O O . ARG A 1 80 ? 5.197 2.529 28.710 1.00 37.78 80 ARG A O 1
ATOM 626 N N . THR A 1 81 ? 3.941 3.687 30.180 1.00 34.72 81 THR A N 1
ATOM 627 C CA . THR A 1 81 ? 3.988 5.005 29.536 1.00 34.72 81 THR A CA 1
ATOM 628 C C . THR A 1 81 ? 3.621 5.020 28.044 1.00 34.72 81 THR A C 1
ATOM 630 O O . THR A 1 81 ? 4.399 5.489 27.223 1.00 34.72 81 THR A O 1
ATOM 633 N N . LEU A 1 82 ? 2.391 4.632 27.685 1.00 36.88 82 LEU A N 1
ATOM 634 C CA . LEU A 1 82 ? 1.710 5.356 26.602 1.00 36.88 82 LEU A CA 1
ATOM 635 C C . LEU A 1 82 ? 1.220 6.670 27.215 1.00 36.88 82 LEU A C 1
ATOM 637 O O . LEU A 1 82 ? 0.204 6.716 27.909 1.00 36.88 82 LEU A O 1
ATOM 641 N N . ILE A 1 83 ? 2.017 7.727 27.057 1.00 30.78 83 ILE A N 1
ATOM 642 C CA . ILE A 1 83 ? 1.604 9.085 27.410 1.00 30.78 83 ILE A CA 1
ATOM 643 C C . ILE A 1 83 ? 0.302 9.338 26.652 1.00 30.78 83 ILE A C 1
ATOM 645 O O . ILE A 1 83 ? 0.288 9.284 25.424 1.00 30.78 83 ILE A O 1
ATOM 649 N N . ALA A 1 84 ? -0.789 9.572 27.384 1.00 30.25 84 ALA A N 1
ATOM 650 C CA . ALA A 1 84 ? -2.061 9.972 26.808 1.00 30.25 84 ALA A CA 1
ATOM 651 C C . ALA A 1 84 ? -1.846 11.280 26.036 1.00 30.25 84 ALA A C 1
ATOM 653 O O . ALA A 1 84 ? -1.828 12.365 26.617 1.00 30.25 84 ALA A O 1
ATOM 654 N N . GLN A 1 85 ? -1.607 11.166 24.732 1.00 32.22 85 GLN A N 1
ATOM 655 C CA . GLN A 1 85 ? -1.444 12.317 23.864 1.00 32.22 85 GLN A CA 1
ATOM 656 C C . GLN A 1 85 ? -2.812 12.965 23.611 1.00 32.22 85 GLN A C 1
ATOM 658 O O . GLN A 1 85 ? -3.829 12.261 23.546 1.00 32.22 85 GLN A O 1
ATOM 663 N N . PRO A 1 86 ? -2.863 14.305 23.505 1.00 28.77 86 PRO A N 1
ATOM 664 C CA . PRO A 1 86 ? -4.099 15.034 23.269 1.00 28.77 86 PRO A CA 1
ATOM 665 C C . PRO A 1 86 ? -4.782 14.510 22.002 1.00 28.77 86 PRO A C 1
ATOM 667 O O . PRO A 1 86 ? -4.173 14.367 20.943 1.00 28.77 86 PRO A O 1
ATOM 670 N N . ARG A 1 87 ? -6.055 14.151 22.162 1.00 35.75 87 ARG A N 1
ATOM 671 C CA . ARG A 1 87 ? -6.908 13.573 21.125 1.00 35.75 87 ARG A CA 1
ATOM 672 C C . ARG A 1 87 ? -7.402 14.705 20.228 1.00 35.75 87 ARG A C 1
ATOM 674 O O . ARG A 1 87 ? -8.181 15.540 20.684 1.00 35.75 87 ARG A O 1
ATOM 681 N N . GLU A 1 88 ? -6.938 14.746 18.985 1.00 33.22 88 GLU A N 1
ATOM 682 C CA . GLU A 1 88 ? -7.570 15.564 17.950 1.00 33.22 88 GLU A CA 1
ATOM 683 C C . GLU A 1 88 ? -8.855 14.864 17.488 1.00 33.22 88 GLU A C 1
ATOM 685 O O . GLU A 1 88 ? -8.883 13.651 17.301 1.00 33.22 88 GLU A O 1
ATOM 690 N N . PHE A 1 89 ? -9.940 15.628 17.382 1.00 31.23 89 PHE A N 1
ATOM 691 C CA . PHE A 1 89 ? -11.316 15.134 17.257 1.00 31.23 89 PHE A CA 1
ATOM 692 C C . PHE A 1 89 ? -11.739 14.760 15.824 1.00 31.23 89 PHE A C 1
ATOM 694 O O . PHE A 1 89 ? -12.930 14.605 15.565 1.00 31.23 89 PHE A O 1
ATOM 701 N N . ASP A 1 90 ? -10.798 14.597 14.892 1.00 42.16 90 ASP A N 1
ATOM 702 C CA . ASP A 1 90 ? -11.126 14.241 13.508 1.00 42.16 90 ASP A CA 1
ATOM 703 C C . ASP A 1 90 ? -9.955 13.516 12.823 1.00 42.16 90 ASP A C 1
ATOM 705 O O . ASP A 1 90 ? -9.155 14.111 12.102 1.00 42.16 90 ASP A O 1
ATOM 709 N N . THR A 1 91 ? -9.764 12.223 13.108 1.00 47.59 91 THR A N 1
ATOM 710 C CA . THR A 1 91 ? -8.597 11.492 12.598 1.00 47.59 91 THR A CA 1
ATOM 711 C C . THR A 1 91 ? -8.960 10.631 11.386 1.00 47.59 91 THR A C 1
ATOM 713 O O . THR A 1 91 ? -9.637 9.607 11.478 1.00 47.59 91 THR A O 1
ATOM 716 N N . ARG A 1 92 ? -8.436 11.022 10.213 1.00 54.62 92 ARG A N 1
ATOM 717 C CA . ARG A 1 92 ? -8.282 10.143 9.032 1.00 54.62 92 ARG A CA 1
ATOM 718 C C . ARG A 1 92 ? -7.360 8.942 9.309 1.00 54.62 92 ARG A C 1
ATOM 720 O O . ARG A 1 92 ? -7.260 8.032 8.497 1.00 54.62 92 ARG A O 1
ATOM 727 N N . PHE A 1 93 ? -6.695 8.940 10.462 1.00 61.62 93 PHE A N 1
ATOM 728 C CA . PHE A 1 93 ? -5.861 7.864 10.968 1.00 61.62 93 PHE A CA 1
ATOM 729 C C . PHE A 1 93 ? -6.681 6.905 11.835 1.00 61.62 93 PHE A C 1
ATOM 731 O O . PHE A 1 93 ? -7.153 7.285 12.900 1.00 61.62 93 PHE A O 1
ATOM 738 N N . MET A 1 94 ? -6.833 5.653 11.403 1.00 60.12 94 MET A N 1
ATOM 739 C CA . MET A 1 94 ? -7.533 4.614 12.176 1.00 60.12 94 MET A CA 1
ATOM 740 C C . MET A 1 94 ? -6.580 3.651 12.905 1.00 60.12 94 MET A C 1
ATOM 742 O O . MET A 1 94 ? -7.035 2.659 13.468 1.00 60.12 94 MET A O 1
ATOM 746 N N . GLY A 1 95 ? -5.271 3.917 12.888 1.00 71.56 95 GLY A N 1
ATOM 747 C CA . GLY A 1 95 ? -4.264 2.955 13.337 1.00 71.56 95 GLY A CA 1
ATOM 748 C C . GLY A 1 95 ? -4.167 1.745 12.400 1.00 71.56 95 GLY A C 1
ATOM 749 O O . GLY A 1 95 ? -4.384 1.863 11.192 1.00 71.56 95 GLY A O 1
ATOM 750 N N . VA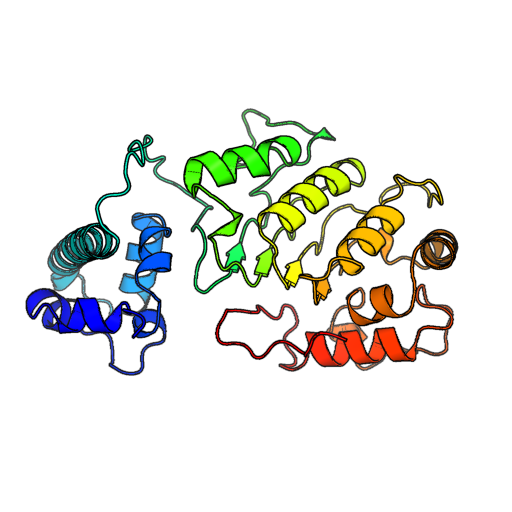L A 1 96 ? -3.816 0.582 12.957 1.00 73.56 96 VAL A N 1
ATOM 751 C CA . VAL A 1 96 ? -3.730 -0.690 12.220 1.00 73.56 96 VAL A CA 1
ATOM 752 C C . VAL A 1 96 ? -5.016 -1.485 12.442 1.00 73.56 96 VAL A C 1
ATOM 754 O O . VAL A 1 96 ? -5.258 -1.976 13.541 1.00 73.56 96 VAL A O 1
ATOM 757 N N . VAL A 1 97 ? -5.822 -1.663 11.396 1.00 71.75 97 VAL A N 1
ATOM 758 C CA . VAL A 1 97 ? -7.092 -2.406 11.464 1.00 71.75 97 VAL A CA 1
ATOM 759 C C . VAL A 1 97 ? -6.949 -3.725 10.712 1.00 71.75 97 VAL A C 1
ATOM 761 O O . VAL A 1 97 ? -6.732 -3.730 9.505 1.00 71.75 97 VAL A O 1
ATOM 764 N N . ASN A 1 98 ? -7.047 -4.858 11.416 1.00 72.06 98 ASN A N 1
ATOM 765 C CA . ASN A 1 98 ? -6.875 -6.205 10.844 1.00 72.06 98 ASN A CA 1
ATOM 766 C C . ASN A 1 98 ? -5.575 -6.367 10.012 1.00 72.06 98 ASN A C 1
ATOM 768 O O . ASN A 1 98 ? -5.551 -6.995 8.953 1.00 72.06 98 ASN A O 1
ATOM 772 N N . GLY A 1 99 ? -4.484 -5.753 10.479 1.00 80.38 99 GLY A N 1
ATOM 773 C CA . GLY A 1 99 ? -3.195 -5.728 9.778 1.00 80.38 99 GLY A CA 1
ATOM 774 C C . GLY A 1 99 ? -3.092 -4.713 8.638 1.00 80.38 99 GLY A C 1
ATOM 775 O O . GLY A 1 99 ? -2.090 -4.713 7.932 1.00 80.38 99 GLY A O 1
ATOM 776 N N . VAL A 1 100 ? -4.072 -3.836 8.444 1.00 86.00 100 VAL A N 1
ATOM 777 C CA . VAL A 1 100 ? -4.029 -2.798 7.408 1.00 86.00 100 VAL A CA 1
ATOM 778 C C . VAL A 1 100 ? -3.760 -1.442 8.051 1.00 86.00 100 VAL A C 1
ATOM 780 O O . VAL A 1 100 ? -4.544 -0.977 8.877 1.00 86.00 100 VAL A O 1
ATOM 783 N N . LEU A 1 101 ? -2.663 -0.801 7.653 1.00 91.44 101 LEU A N 1
ATOM 784 C CA . LEU A 1 101 ? -2.357 0.592 7.958 1.00 91.44 101 LEU A CA 1
ATOM 785 C C . LEU A 1 101 ? -2.683 1.444 6.728 1.00 91.44 101 LEU A C 1
ATOM 787 O O . LEU A 1 101 ? -1.889 1.524 5.789 1.00 91.44 101 LEU A O 1
ATOM 791 N N . ALA A 1 102 ? -3.868 2.054 6.728 1.00 90.25 102 ALA A N 1
ATOM 792 C CA . ALA A 1 102 ? -4.338 2.881 5.623 1.00 90.25 102 ALA A CA 1
ATOM 793 C C . ALA A 1 102 ? -4.047 4.366 5.875 1.00 90.25 102 ALA A C 1
ATOM 795 O O . ALA A 1 102 ? -4.577 4.972 6.804 1.00 90.25 102 ALA A O 1
ATOM 796 N N . LEU A 1 103 ? -3.216 4.947 5.015 1.00 92.62 103 LEU A N 1
ATOM 797 C CA . LEU A 1 103 ? -2.772 6.338 5.027 1.00 92.62 103 LEU A CA 1
ATOM 798 C C . LEU A 1 103 ? -2.953 6.922 3.620 1.00 92.62 103 LEU A C 1
ATOM 800 O O . LEU A 1 103 ? -1.988 7.348 2.996 1.00 92.62 103 LEU A O 1
ATOM 804 N N . LYS A 1 104 ? -4.181 6.883 3.095 1.00 89.44 104 LYS A N 1
ATOM 805 C CA . LYS A 1 104 ? -4.507 7.199 1.692 1.00 89.44 104 LYS A CA 1
ATOM 806 C C . LYS A 1 104 ? -4.990 8.641 1.517 1.00 89.44 104 LYS A C 1
ATOM 808 O O . LYS A 1 104 ? -5.318 9.313 2.494 1.00 89.44 104 LYS A O 1
ATOM 813 N N . ASP A 1 105 ? -5.087 9.078 0.264 1.00 88.88 105 ASP A N 1
ATOM 814 C CA . ASP A 1 105 ? -5.873 10.247 -0.161 1.00 88.88 105 ASP A CA 1
ATOM 815 C C . ASP A 1 105 ? -5.512 11.545 0.591 1.00 88.88 105 ASP A C 1
ATOM 817 O O . ASP A 1 105 ? -6.346 12.227 1.199 1.00 88.88 105 ASP A O 1
ATOM 821 N N . GLY A 1 106 ? -4.219 11.871 0.579 1.00 89.19 106 GLY A N 1
ATOM 822 C CA . GLY A 1 106 ? -3.668 13.074 1.206 1.00 89.19 106 GLY A CA 1
ATOM 823 C C . GLY A 1 106 ? -3.571 12.996 2.733 1.00 89.19 106 GLY A C 1
ATOM 824 O O . GLY A 1 106 ? -3.546 14.034 3.400 1.00 89.19 106 GLY A O 1
ATOM 825 N N . ALA A 1 107 ? -3.547 11.790 3.307 1.00 90.38 107 ALA A N 1
ATOM 826 C CA . ALA A 1 107 ? -3.207 11.583 4.715 1.00 90.38 107 ALA A CA 1
ATOM 827 C C . ALA A 1 107 ? -1.729 11.899 4.995 1.00 90.38 107 ALA A C 1
ATOM 829 O O . A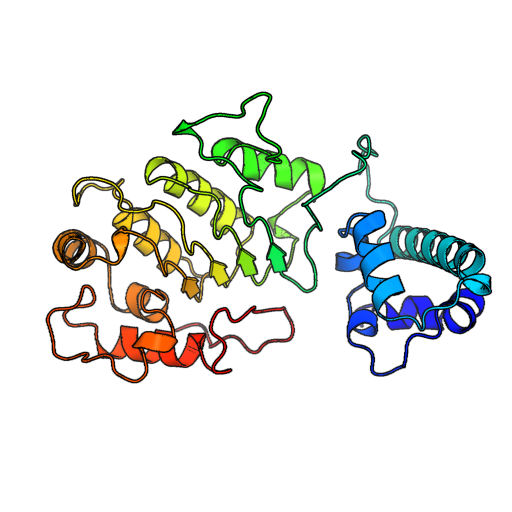LA A 1 107 ? -1.394 12.333 6.099 1.00 90.38 107 ALA A O 1
ATOM 830 N N . VAL A 1 108 ? -0.860 11.714 4.000 1.00 93.75 108 VAL A N 1
ATOM 831 C CA . VAL A 1 108 ? 0.570 12.030 4.057 1.00 93.75 108 VAL A CA 1
ATOM 832 C C . VAL A 1 108 ? 0.892 12.982 2.916 1.00 93.75 108 VAL A C 1
ATOM 834 O O . VAL A 1 108 ? 0.447 12.771 1.793 1.00 93.75 108 VAL A O 1
ATOM 837 N N . VAL A 1 109 ? 1.653 14.039 3.190 1.00 95.00 109 VAL A N 1
ATOM 838 C CA . VAL A 1 109 ? 2.084 14.984 2.151 1.00 95.00 109 VAL A CA 1
ATOM 839 C C . VAL A 1 109 ? 3.531 14.713 1.744 1.00 95.00 109 VAL A C 1
ATOM 841 O O . VAL A 1 109 ? 4.371 14.383 2.585 1.00 95.00 109 VAL A O 1
ATOM 844 N N . SER A 1 110 ? 3.826 14.883 0.455 1.00 95.38 110 SER A N 1
ATOM 845 C CA . SER A 1 110 ? 5.195 14.843 -0.063 1.00 95.38 110 SER A CA 1
ATOM 846 C C . SER A 1 110 ? 6.115 15.814 0.684 1.00 95.38 110 SER A C 1
ATOM 848 O O . SER A 1 110 ? 5.740 16.952 1.001 1.00 95.38 110 SER A O 1
ATOM 850 N N . THR A 1 111 ? 7.352 15.381 0.907 1.00 94.00 111 THR A N 1
ATOM 851 C CA . THR A 1 111 ? 8.436 16.207 1.458 1.00 94.00 111 THR A CA 1
ATOM 852 C C . THR A 1 111 ? 8.708 17.446 0.612 1.00 94.00 111 THR A C 1
ATOM 854 O O . THR A 1 111 ? 9.026 18.504 1.155 1.00 94.00 111 THR A O 1
ATOM 857 N N . CYS A 1 112 ? 8.505 17.360 -0.705 1.00 90.38 112 CYS A N 1
ATOM 858 C CA . CYS A 1 112 ? 8.740 18.466 -1.628 1.00 90.38 112 CYS A CA 1
ATOM 859 C C . CYS A 1 112 ? 7.741 19.618 -1.459 1.00 90.38 112 CYS A C 1
ATOM 861 O O . CYS A 1 112 ? 8.073 20.762 -1.766 1.00 90.38 112 CYS A O 1
ATOM 863 N N . TYR A 1 113 ? 6.518 19.336 -0.999 1.00 86.94 113 TYR A N 1
ATOM 864 C CA . TYR A 1 113 ? 5.484 20.359 -0.806 1.00 86.94 113 TYR A CA 1
ATOM 865 C C . TYR A 1 113 ? 5.486 20.934 0.614 1.00 86.94 113 TYR A C 1
ATOM 867 O O . TYR A 1 113 ? 5.096 22.087 0.813 1.00 86.94 113 TYR A O 1
ATOM 875 N N . GLY A 1 114 ? 5.937 20.149 1.596 1.00 75.12 114 GLY A N 1
ATOM 876 C CA . GLY A 1 114 ? 5.874 20.503 3.010 1.00 75.12 114 GLY A CA 1
ATOM 877 C C . GLY A 1 114 ? 4.438 20.585 3.549 1.00 75.12 114 GLY A C 1
ATOM 878 O O . GLY A 1 114 ? 3.446 20.547 2.817 1.00 75.12 114 GLY A O 1
ATOM 879 N N . LYS A 1 115 ? 4.302 20.697 4.876 1.00 75.06 115 LYS A N 1
ATOM 880 C CA . LYS A 1 115 ? 2.988 20.828 5.521 1.00 75.06 115 LYS A CA 1
ATOM 881 C C . LYS A 1 115 ? 2.512 22.282 5.438 1.00 75.06 115 LYS A C 1
ATOM 883 O O . LYS A 1 115 ? 3.077 23.168 6.076 1.00 75.06 115 LYS A O 1
ATOM 888 N N . SER A 1 116 ? 1.476 22.542 4.641 1.00 75.12 116 SER A N 1
ATOM 889 C CA . SER A 1 116 ? 0.843 23.865 4.572 1.00 75.12 116 SER A CA 1
ATOM 890 C C . SER A 1 116 ? -0.217 24.024 5.669 1.00 75.12 116 SER A C 1
ATOM 892 O O . SER A 1 116 ? -0.774 23.041 6.151 1.00 75.12 116 SER A O 1
ATOM 894 N N . LYS A 1 117 ? -0.557 25.269 6.037 1.00 73.94 117 LYS A N 1
ATOM 895 C CA . LYS A 1 117 ? -1.664 25.556 6.977 1.00 73.94 117 LYS A CA 1
ATOM 896 C C . LYS A 1 117 ? -3.042 25.123 6.457 1.00 73.94 117 LYS A C 1
ATOM 898 O O . LYS A 1 117 ? -3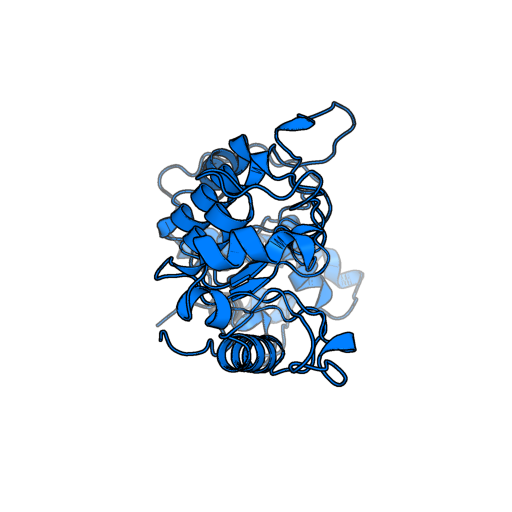.995 25.123 7.222 1.00 73.94 117 LYS A O 1
ATOM 903 N N . PHE A 1 118 ? -3.137 24.818 5.165 1.00 74.19 118 PHE A N 1
ATOM 904 C CA . PHE A 1 118 ? -4.353 24.366 4.490 1.00 74.19 118 PHE A CA 1
ATOM 905 C C . PHE A 1 118 ? -4.327 22.861 4.205 1.00 74.19 118 PHE A C 1
ATOM 907 O O . PHE A 1 118 ? -5.238 22.347 3.568 1.00 74.19 118 PHE A O 1
ATOM 914 N N . SER A 1 119 ? -3.256 22.172 4.604 1.00 77.12 119 SER A N 1
ATOM 915 C CA . SER A 1 119 ? -3.138 20.733 4.448 1.00 77.12 119 SER A CA 1
ATOM 916 C C . SER A 1 119 ? -3.679 20.058 5.693 1.00 77.12 119 SER A C 1
ATOM 918 O O . SER A 1 119 ? -3.123 20.203 6.781 1.00 77.12 119 SER A O 1
ATOM 920 N N . ASP A 1 120 ? -4.715 19.255 5.502 1.00 82.12 120 ASP A N 1
ATOM 921 C CA . ASP A 1 120 ? -5.262 18.403 6.553 1.00 82.12 120 ASP A CA 1
ATOM 922 C C . ASP A 1 120 ? -4.385 17.152 6.792 1.00 82.12 120 ASP A C 1
ATOM 924 O O . ASP A 1 120 ? -4.795 16.238 7.512 1.00 82.12 120 ASP A O 1
ATOM 928 N N . ALA A 1 121 ? -3.228 17.024 6.123 1.00 87.44 121 ALA A N 1
ATOM 929 C CA . ALA A 1 121 ? -2.364 15.849 6.223 1.00 87.44 121 ALA A CA 1
ATOM 930 C C . ALA A 1 121 ? -1.884 15.624 7.664 1.00 87.44 121 ALA A C 1
ATOM 932 O O . ALA A 1 121 ? -1.593 16.562 8.412 1.00 87.44 121 ALA A O 1
ATOM 933 N N . LEU A 1 122 ? -1.726 14.359 8.041 1.00 87.81 122 LEU A N 1
ATOM 934 C CA . LEU A 1 122 ? -1.250 13.970 9.366 1.00 87.81 122 LEU A CA 1
ATOM 935 C C . LEU A 1 122 ? 0.203 14.418 9.547 1.00 87.81 122 LEU A C 1
ATOM 937 O O . LEU A 1 122 ? 0.557 15.053 10.542 1.00 87.81 122 LEU A O 1
ATOM 941 N N . THR A 1 123 ? 1.033 14.161 8.539 1.00 92.19 123 THR A N 1
ATOM 942 C CA . THR A 1 123 ? 2.477 14.408 8.571 1.00 92.19 123 THR A CA 1
ATOM 943 C C . THR A 1 123 ? 3.062 14.476 7.155 1.00 92.19 123 THR A C 1
ATOM 945 O O . THR A 1 123 ? 2.378 14.177 6.172 1.00 92.19 123 THR A O 1
ATOM 948 N N . THR A 1 124 ? 4.314 14.912 7.047 1.00 95.50 124 THR A N 1
ATOM 949 C CA . THR A 1 124 ? 5.126 14.807 5.828 1.00 95.50 124 THR A CA 1
ATOM 950 C C . THR A 1 124 ? 5.709 13.397 5.709 1.00 95.50 124 THR A C 1
ATOM 952 O O . THR A 1 124 ? 5.848 12.694 6.712 1.00 95.50 124 THR A O 1
ATOM 955 N N . MET A 1 125 ? 6.057 12.957 4.498 1.00 97.00 125 MET A N 1
ATOM 956 C CA . MET A 1 125 ? 6.567 11.596 4.294 1.00 97.00 125 MET A CA 1
ATOM 957 C C . MET A 1 125 ? 7.882 11.316 5.056 1.00 97.00 125 MET A C 1
ATOM 959 O O . MET A 1 125 ? 8.028 10.236 5.627 1.00 97.00 125 MET A O 1
ATOM 963 N N . ASP A 1 126 ? 8.793 12.288 5.165 1.00 96.62 126 ASP A N 1
ATOM 964 C CA . ASP A 1 126 ? 10.020 12.187 5.979 1.00 96.62 126 ASP A CA 1
ATOM 965 C C . ASP A 1 126 ? 9.747 12.127 7.490 1.00 96.62 126 ASP A C 1
ATOM 967 O O . ASP A 1 126 ? 10.483 11.483 8.236 1.00 96.62 126 ASP A O 1
ATOM 971 N N . GLY A 1 127 ? 8.657 12.747 7.944 1.00 95.62 127 GLY A N 1
ATOM 972 C CA . GLY A 1 127 ? 8.194 12.702 9.329 1.00 95.62 127 GLY A CA 1
ATOM 973 C C . GLY A 1 127 ? 7.305 11.499 9.654 1.00 95.62 127 GLY A C 1
ATOM 974 O O . GLY A 1 127 ? 6.942 11.311 10.818 1.00 95.62 127 GLY A O 1
ATOM 975 N N . LEU A 1 128 ? 6.918 10.683 8.665 1.00 95.69 128 LEU A N 1
ATOM 976 C CA . LEU A 1 128 ? 5.902 9.646 8.856 1.00 95.69 128 LEU A CA 1
ATOM 977 C C . LEU A 1 128 ? 6.345 8.564 9.836 1.00 95.69 128 LEU A C 1
ATOM 979 O O . LEU A 1 128 ? 5.569 8.167 10.700 1.00 95.69 128 LEU A O 1
ATOM 983 N N . LYS A 1 129 ? 7.591 8.101 9.736 1.00 95.25 129 LYS A N 1
ATOM 984 C CA . LYS A 1 129 ? 8.108 7.057 10.628 1.00 95.25 129 LYS A CA 1
ATOM 985 C C . LYS A 1 129 ? 8.041 7.489 12.094 1.00 95.25 129 LYS A C 1
ATOM 987 O O . LYS A 1 129 ? 7.528 6.738 12.917 1.00 95.25 129 LYS A O 1
ATOM 992 N N . THR A 1 130 ? 8.510 8.698 12.399 1.00 93.00 130 THR A N 1
ATOM 993 C CA . THR A 1 130 ? 8.462 9.265 13.753 1.00 93.00 130 THR A CA 1
ATOM 994 C C . THR A 1 130 ? 7.025 9.449 14.218 1.00 93.00 130 THR A C 1
ATOM 996 O O . THR A 1 130 ? 6.687 9.011 15.309 1.00 93.00 130 THR A O 1
ATOM 999 N N . TYR A 1 131 ? 6.153 9.990 13.362 1.00 91.00 131 TYR A N 1
ATOM 1000 C CA . TYR A 1 131 ? 4.730 10.117 13.673 1.00 91.00 131 TYR A CA 1
ATOM 1001 C C . TYR A 1 131 ? 4.103 8.766 14.048 1.00 91.00 131 TYR A C 1
ATOM 1003 O O . TYR A 1 131 ? 3.408 8.659 15.056 1.00 91.00 131 TYR A O 1
ATOM 1011 N N . LEU A 1 132 ? 4.370 7.712 13.272 1.00 89.38 132 LEU A N 1
ATOM 1012 C CA . LEU A 1 132 ? 3.864 6.374 13.570 1.00 89.38 132 LEU A CA 1
ATOM 1013 C C . LEU A 1 132 ? 4.458 5.820 14.868 1.00 89.38 132 LEU A C 1
ATOM 1015 O O . LEU A 1 132 ? 3.721 5.220 15.641 1.00 89.38 132 LEU A O 1
ATOM 1019 N N . GLN A 1 133 ? 5.749 6.033 15.133 1.00 86.25 133 GLN A N 1
ATOM 1020 C CA . GLN A 1 133 ? 6.389 5.600 16.381 1.00 86.25 133 GLN A CA 1
ATOM 1021 C C . GLN A 1 133 ? 5.787 6.288 17.608 1.00 86.25 133 GLN A C 1
ATOM 1023 O O . GLN A 1 133 ? 5.498 5.633 18.606 1.00 86.25 133 GLN A O 1
ATOM 1028 N N . ASP A 1 134 ? 5.532 7.590 17.521 1.00 79.25 134 ASP A N 1
ATOM 1029 C CA . ASP A 1 134 ? 4.931 8.357 18.611 1.00 79.25 134 ASP A CA 1
ATOM 1030 C C . ASP A 1 134 ? 3.487 7.918 18.892 1.00 79.25 134 ASP A C 1
ATOM 1032 O O . ASP A 1 134 ? 3.030 7.954 20.037 1.00 79.25 134 ASP A O 1
ATOM 1036 N N . ARG A 1 135 ? 2.754 7.5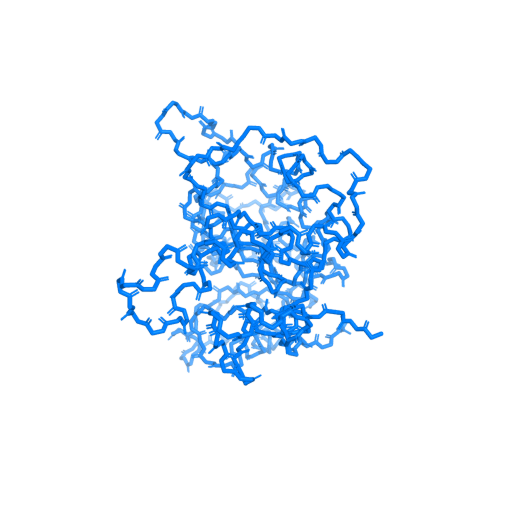03 17.849 1.00 79.44 135 ARG A N 1
ATOM 1037 C CA . ARG A 1 135 ? 1.336 7.124 17.944 1.00 79.44 135 ARG A CA 1
ATOM 1038 C C . ARG A 1 135 ? 1.115 5.651 18.268 1.00 79.44 135 ARG A C 1
ATOM 1040 O O . ARG A 1 135 ? 0.181 5.337 18.998 1.00 79.44 135 ARG A O 1
ATOM 1047 N N . LEU A 1 136 ? 1.929 4.762 17.707 1.00 79.69 136 LEU A N 1
ATOM 1048 C CA . LEU A 1 136 ? 1.739 3.309 17.759 1.00 79.69 136 LEU A CA 1
ATOM 1049 C C . LEU A 1 136 ? 2.833 2.586 18.559 1.00 79.69 136 LEU A C 1
ATOM 1051 O O . LEU A 1 136 ? 2.706 1.391 18.816 1.00 79.69 136 LEU A O 1
ATOM 1055 N N . GLY A 1 137 ? 3.891 3.286 18.974 1.00 78.31 137 GLY A N 1
ATOM 1056 C CA . GLY A 1 137 ? 5.018 2.705 19.695 1.00 78.31 137 GLY A CA 1
ATOM 1057 C C . GLY A 1 137 ? 6.013 1.996 18.774 1.00 78.31 137 GLY A C 1
ATOM 1058 O O . GLY A 1 137 ? 6.368 2.487 17.702 1.00 78.31 137 GLY A O 1
ATOM 1059 N N . ASP A 1 138 ? 6.515 0.841 19.211 1.00 79.75 138 ASP A N 1
ATOM 1060 C CA . ASP A 1 138 ? 7.481 0.067 18.431 1.00 79.75 138 ASP A CA 1
ATOM 1061 C C . ASP A 1 138 ? 6.819 -0.553 17.192 1.00 79.75 138 ASP A C 1
ATOM 1063 O O . ASP A 1 138 ? 6.073 -1.529 17.277 1.00 79.75 138 ASP A O 1
ATOM 1067 N N . LEU A 1 139 ? 7.136 0.012 16.025 1.00 83.81 139 LEU A N 1
ATOM 1068 C CA . LEU A 1 139 ? 6.586 -0.402 14.736 1.00 83.81 139 LEU A CA 1
ATOM 1069 C C . LEU A 1 139 ? 6.906 -1.853 14.372 1.00 83.81 139 LEU A C 1
ATOM 1071 O O . LEU A 1 139 ? 6.122 -2.471 13.659 1.00 83.81 139 LEU A O 1
ATOM 1075 N N . SER A 1 140 ? 8.012 -2.405 14.876 1.00 78.56 140 SER A N 1
ATOM 1076 C CA . SER A 1 140 ? 8.409 -3.789 14.588 1.00 78.56 140 SER A CA 1
ATOM 1077 C C . SER A 1 140 ? 7.527 -4.824 15.290 1.00 78.56 140 SER A C 1
ATOM 1079 O O . SER A 1 140 ? 7.469 -5.980 14.874 1.00 78.56 140 SER A O 1
ATOM 1081 N N . LEU A 1 141 ? 6.816 -4.412 16.345 1.00 74.38 141 LEU A N 1
ATOM 1082 C CA . LEU A 1 141 ? 5.854 -5.252 17.057 1.00 74.38 141 LEU A CA 1
ATOM 1083 C C . LEU A 1 141 ? 4.463 -5.211 16.413 1.00 74.38 141 LEU A C 1
ATOM 1085 O O . LEU A 1 141 ? 3.599 -6.023 16.754 1.00 74.38 141 LEU A O 1
ATOM 1089 N N . LEU A 1 142 ? 4.236 -4.285 15.478 1.00 76.25 142 LEU A N 1
ATOM 1090 C CA . LEU A 1 142 ? 2.979 -4.185 14.757 1.00 76.25 142 LEU A CA 1
ATOM 1091 C C . LEU A 1 142 ? 2.945 -5.238 13.652 1.00 76.25 142 LEU A C 1
ATOM 1093 O O . LEU A 1 142 ? 3.745 -5.226 12.723 1.00 76.25 142 LEU A O 1
ATOM 1097 N N . GLN A 1 143 ? 1.958 -6.126 13.698 1.00 82.94 143 GLN A N 1
ATOM 1098 C CA . GLN A 1 143 ? 1.699 -7.056 12.600 1.00 82.94 143 GLN A CA 1
ATOM 1099 C C . GLN A 1 143 ? 0.931 -6.333 11.479 1.00 82.94 143 GLN A C 1
ATOM 1101 O O . GLN A 1 143 ? -0.291 -6.475 11.353 1.00 82.94 143 GLN A O 1
ATOM 1106 N N . VAL A 1 144 ? 1.630 -5.510 10.694 1.00 88.62 144 VAL A N 1
ATOM 1107 C CA . VAL A 1 144 ? 1.072 -4.833 9.512 1.00 88.62 144 VAL A CA 1
ATOM 1108 C C . VAL A 1 144 ? 1.248 -5.721 8.283 1.00 88.62 144 VAL A C 1
ATOM 1110 O O . VAL A 1 144 ? 2.355 -5.937 7.805 1.00 88.62 144 VAL A O 1
ATOM 1113 N N . THR A 1 145 ? 0.137 -6.221 7.751 1.00 91.19 145 THR A N 1
ATOM 1114 C CA . THR A 1 145 ? 0.067 -6.958 6.486 1.00 91.19 145 THR A CA 1
ATOM 1115 C C . THR A 1 145 ? 0.120 -6.017 5.285 1.00 91.19 145 THR A C 1
ATOM 1117 O O . THR A 1 145 ? 0.879 -6.264 4.350 1.00 91.19 145 THR A O 1
ATOM 1120 N N . THR A 1 146 ? -0.662 -4.934 5.319 1.00 93.62 146 THR A N 1
ATOM 1121 C CA . THR A 1 146 ? -0.746 -3.953 4.230 1.00 93.62 146 THR A CA 1
ATOM 1122 C C . THR A 1 146 ? -0.441 -2.554 4.743 1.00 93.62 146 THR A C 1
ATOM 1124 O O . THR A 1 146 ? -1.143 -2.052 5.620 1.00 93.62 146 THR A O 1
ATOM 1127 N N . LEU A 1 147 ? 0.556 -1.906 4.148 1.00 96.62 147 LEU A N 1
ATOM 1128 C CA . LEU A 1 147 ? 0.744 -0.460 4.204 1.00 96.62 147 LEU A CA 1
ATOM 1129 C C . LEU A 1 147 ? 0.136 0.157 2.946 1.00 96.62 147 LEU A C 1
ATOM 1131 O O . LEU A 1 147 ? 0.551 -0.170 1.833 1.00 96.62 147 LEU A O 1
ATOM 1135 N N . ASP A 1 148 ? -0.818 1.065 3.117 1.00 96.25 148 ASP A N 1
ATOM 1136 C CA . ASP A 1 148 ? -1.479 1.730 2.000 1.00 96.25 148 ASP A CA 1
ATOM 1137 C C . ASP A 1 148 ? -1.217 3.235 1.998 1.00 96.25 148 ASP A C 1
ATOM 1139 O O . ASP A 1 148 ? -1.756 3.969 2.823 1.00 96.25 148 ASP A O 1
ATOM 1143 N N . LEU A 1 149 ? -0.384 3.676 1.056 1.00 97.25 149 LEU A N 1
ATOM 1144 C CA . LEU A 1 149 ? 0.004 5.069 0.819 1.00 97.25 149 LEU A CA 1
ATOM 1145 C C . LEU A 1 149 ? -0.534 5.579 -0.527 1.00 97.25 149 LEU A C 1
ATOM 1147 O O . LEU A 1 149 ? 0.042 6.487 -1.138 1.00 97.25 149 LEU A O 1
ATOM 1151 N N . SER A 1 150 ? -1.617 4.986 -1.026 1.00 95.88 150 SER A N 1
ATOM 1152 C CA . SER A 1 150 ? -2.183 5.358 -2.322 1.00 95.88 150 SER A CA 1
ATOM 1153 C C . SER A 1 150 ? -2.783 6.770 -2.309 1.00 95.88 150 SER A C 1
ATOM 1155 O O . SER A 1 150 ? -3.372 7.190 -1.315 1.00 95.88 150 SER A O 1
ATOM 1157 N N . GLY A 1 151 ? -2.677 7.492 -3.427 1.00 94.44 151 GLY A N 1
ATOM 1158 C CA . GLY A 1 151 ? -3.380 8.771 -3.616 1.00 94.44 151 GLY A CA 1
ATOM 1159 C C . GLY A 1 151 ? -2.852 9.945 -2.780 1.00 94.44 151 GLY A C 1
ATOM 1160 O O . GLY A 1 151 ? -3.581 10.901 -2.538 1.00 94.44 151 GLY A O 1
ATOM 1161 N N . ASN A 1 152 ? -1.599 9.899 -2.324 1.00 95.69 152 ASN A N 1
ATOM 1162 C CA . ASN A 1 152 ? -0.981 10.981 -1.540 1.00 95.69 152 ASN A CA 1
ATOM 1163 C C . ASN A 1 152 ? -0.198 11.994 -2.389 1.00 95.69 152 ASN A C 1
ATOM 1165 O O . ASN A 1 152 ? 0.411 12.913 -1.849 1.00 95.69 152 ASN A O 1
ATOM 1169 N N . GLU A 1 153 ? -0.187 11.817 -3.712 1.00 94.94 153 GLU A N 1
ATOM 1170 C CA . GLU A 1 153 ? 0.599 12.633 -4.644 1.00 94.94 153 GLU A CA 1
ATOM 1171 C C . GLU A 1 153 ? 2.114 12.646 -4.346 1.00 94.94 153 GLU A C 1
ATOM 1173 O O . GLU A 1 153 ? 2.795 13.628 -4.641 1.00 94.94 153 GLU A O 1
ATOM 1178 N N . LEU A 1 154 ? 2.652 11.555 -3.785 1.00 97.19 154 LEU A N 1
ATOM 1179 C CA . LEU A 1 154 ? 4.079 11.426 -3.461 1.00 97.19 154 LEU A CA 1
ATOM 1180 C C . LEU A 1 154 ? 4.959 11.465 -4.720 1.00 97.19 154 LEU A C 1
ATOM 1182 O O . LEU A 1 154 ? 4.565 10.974 -5.781 1.00 97.19 154 LEU A O 1
ATOM 1186 N N . LEU A 1 155 ? 6.159 12.026 -4.587 1.00 96.56 155 LEU A N 1
ATOM 1187 C CA . LEU A 1 155 ? 7.139 12.248 -5.654 1.00 96.56 155 LEU A CA 1
ATOM 1188 C C . LEU A 1 155 ? 8.351 11.317 -5.516 1.00 96.56 155 LEU A C 1
ATOM 1190 O O . LEU A 1 155 ? 8.491 10.581 -4.544 1.00 96.56 155 LEU A O 1
ATOM 1194 N N . ASN A 1 156 ? 9.248 11.322 -6.505 1.00 96.88 156 ASN A N 1
ATOM 1195 C CA . ASN A 1 156 ? 10.409 10.419 -6.531 1.00 96.88 156 ASN A CA 1
ATOM 1196 C C . ASN A 1 156 ? 11.293 10.561 -5.281 1.00 96.88 156 ASN A C 1
ATOM 1198 O O . ASN A 1 156 ? 11.815 9.570 -4.773 1.00 96.88 156 ASN A O 1
ATOM 1202 N N . GLU A 1 157 ? 11.418 11.785 -4.779 1.00 95.81 157 GLU A N 1
ATOM 1203 C CA . GLU A 1 157 ? 12.171 12.180 -3.590 1.00 95.81 157 GLU A CA 1
ATOM 1204 C C . GLU A 1 157 ? 11.614 11.563 -2.301 1.00 95.81 157 GLU A C 1
ATOM 1206 O O . GLU A 1 157 ? 12.332 11.475 -1.307 1.00 95.81 157 GLU A O 1
ATOM 1211 N N . ASP A 1 158 ? 10.362 11.097 -2.316 1.00 97.88 158 ASP A N 1
ATOM 1212 C CA . ASP A 1 158 ? 9.706 10.495 -1.159 1.00 97.88 158 ASP A CA 1
ATOM 1213 C C . ASP A 1 158 ? 10.016 8.995 -1.006 1.00 97.88 158 ASP A C 1
ATOM 1215 O O . ASP A 1 158 ? 9.910 8.445 0.092 1.00 97.88 158 ASP A O 1
ATOM 1219 N N . LEU A 1 159 ? 10.434 8.316 -2.082 1.00 97.81 159 LEU A N 1
ATOM 1220 C CA . LEU A 1 159 ? 10.684 6.868 -2.088 1.00 97.81 159 LEU A CA 1
ATOM 1221 C C . LEU A 1 159 ? 11.730 6.368 -1.073 1.00 97.81 159 LEU A C 1
ATOM 1223 O O . LEU A 1 159 ? 11.502 5.289 -0.520 1.00 97.81 159 LEU A O 1
ATOM 1227 N N . PRO A 1 160 ? 12.828 7.090 -0.762 1.00 97.62 160 PRO A N 1
ATOM 1228 C CA . PRO A 1 160 ? 13.729 6.697 0.321 1.00 97.62 160 PRO A CA 1
ATOM 1229 C C . PRO A 1 160 ? 12.994 6.583 1.664 1.00 97.62 160 PRO A C 1
ATOM 1231 O O . PRO A 1 160 ? 13.131 5.585 2.368 1.00 97.62 160 PRO A O 1
ATOM 1234 N N . TYR A 1 161 ? 12.142 7.561 1.981 1.00 98.12 161 TYR A N 1
ATOM 1235 C CA . TYR A 1 161 ? 11.365 7.574 3.220 1.00 98.12 161 TYR A CA 1
ATOM 1236 C C . TYR A 1 161 ? 10.280 6.492 3.224 1.00 98.12 161 TYR A C 1
ATOM 1238 O O . TYR A 1 161 ? 10.002 5.890 4.262 1.00 98.12 161 TYR A O 1
ATOM 1246 N N . VAL A 1 162 ? 9.691 6.189 2.062 1.00 98.12 162 VAL A N 1
ATOM 1247 C CA . VAL A 1 162 ? 8.774 5.048 1.918 1.00 98.12 162 VAL A CA 1
ATOM 1248 C C . VAL A 1 162 ? 9.505 3.741 2.230 1.00 98.12 162 VAL A C 1
ATOM 1250 O O . VAL A 1 162 ? 9.002 2.947 3.023 1.00 98.12 162 VAL A O 1
ATOM 1253 N N . CYS A 1 163 ? 10.703 3.528 1.678 1.00 97.38 163 CYS A N 1
ATOM 1254 C CA . CYS A 1 163 ? 11.529 2.361 1.997 1.00 97.38 163 CYS A CA 1
ATOM 1255 C C . CYS A 1 163 ? 11.833 2.269 3.500 1.00 97.38 163 CYS A C 1
ATOM 1257 O O . CYS A 1 163 ? 11.726 1.1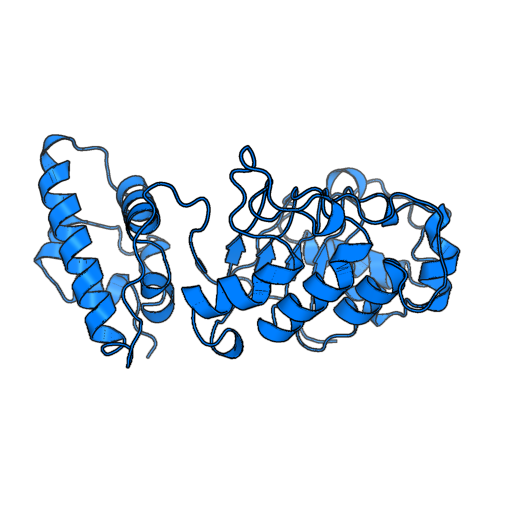85 4.075 1.00 97.38 163 CYS A O 1
ATOM 1259 N N . ASP A 1 164 ? 12.148 3.386 4.158 1.00 96.62 164 ASP A N 1
ATOM 1260 C CA . ASP A 1 164 ? 12.406 3.420 5.602 1.00 96.62 164 ASP A CA 1
ATOM 1261 C C . ASP A 1 164 ? 11.190 3.005 6.437 1.00 96.62 164 ASP A C 1
ATOM 1263 O O . ASP A 1 164 ? 11.333 2.270 7.421 1.00 96.62 164 ASP A O 1
ATOM 1267 N N . VAL A 1 165 ? 9.992 3.449 6.050 1.00 97.12 165 VAL A N 1
ATOM 1268 C CA . VAL A 1 165 ? 8.733 3.072 6.711 1.00 97.12 165 VAL A CA 1
ATOM 1269 C C . VAL A 1 165 ? 8.405 1.601 6.456 1.00 97.12 165 VAL A C 1
ATOM 1271 O O . VAL A 1 165 ? 8.083 0.880 7.401 1.00 97.12 165 VAL A O 1
ATOM 1274 N N . VAL A 1 166 ? 8.551 1.120 5.218 1.00 96.44 166 VAL A N 1
ATOM 1275 C CA . VAL A 1 166 ? 8.338 -0.295 4.864 1.00 96.44 166 VAL A CA 1
ATOM 1276 C C . VAL A 1 166 ? 9.282 -1.205 5.650 1.00 96.44 166 VAL A C 1
ATOM 1278 O O . VAL A 1 166 ? 8.841 -2.213 6.198 1.00 96.44 166 VAL A O 1
ATOM 1281 N N . ASN A 1 167 ? 10.558 -0.831 5.770 1.00 94.81 167 ASN A N 1
ATOM 1282 C CA . ASN A 1 167 ? 11.547 -1.582 6.542 1.00 94.81 167 ASN A CA 1
ATOM 1283 C C . ASN A 1 167 ? 11.247 -1.576 8.046 1.00 94.81 167 ASN A C 1
ATOM 1285 O O . ASN A 1 167 ? 11.478 -2.581 8.715 1.00 94.81 167 ASN A O 1
ATOM 1289 N N . ALA A 1 168 ? 10.730 -0.466 8.580 1.00 94.75 168 ALA A N 1
ATOM 1290 C CA . ALA A 1 168 ? 10.352 -0.369 9.988 1.00 94.75 168 ALA A CA 1
ATOM 1291 C C . ALA A 1 168 ? 9.111 -1.211 10.324 1.00 94.75 168 ALA A C 1
ATOM 1293 O O . ALA A 1 168 ? 9.061 -1.809 11.395 1.00 94.75 168 ALA A O 1
ATOM 1294 N N . LEU A 1 169 ? 8.133 -1.261 9.415 1.00 93.81 169 LEU A N 1
ATOM 1295 C CA . LEU A 1 169 ? 6.891 -2.022 9.585 1.00 93.81 169 LEU A CA 1
ATOM 1296 C C . LEU A 1 169 ? 7.021 -3.497 9.182 1.00 93.81 169 LEU A C 1
ATOM 1298 O O . LEU A 1 169 ? 6.164 -4.294 9.546 1.00 93.81 169 LEU A O 1
ATOM 1302 N N . GLN A 1 170 ? 8.040 -3.850 8.389 1.00 93.31 170 GLN A N 1
ATOM 1303 C CA . GLN A 1 170 ? 8.222 -5.186 7.802 1.00 93.31 170 GLN A CA 1
ATOM 1304 C C . GLN A 1 170 ? 6.953 -5.710 7.104 1.00 93.31 170 GLN A C 1
ATOM 1306 O O . GLN A 1 170 ? 6.598 -6.883 7.207 1.00 93.31 170 GLN A O 1
ATOM 1311 N N . CYS A 1 171 ? 6.251 -4.824 6.392 1.00 91.00 171 CYS A N 1
ATOM 1312 C CA . CYS A 1 171 ? 4.942 -5.134 5.824 1.00 91.00 171 CYS A CA 1
ATOM 1313 C C . CYS A 1 171 ? 5.035 -5.922 4.494 1.00 91.00 171 CYS A C 1
ATOM 1315 O O . CYS A 1 171 ? 5.799 -5.545 3.600 1.00 91.00 171 CYS A O 1
ATOM 1317 N N . PRO A 1 172 ? 4.250 -7.005 4.327 1.00 94.56 172 PRO A N 1
ATOM 1318 C CA . PRO A 1 172 ? 4.195 -7.781 3.090 1.00 94.56 172 PRO A CA 1
ATOM 1319 C C . PRO A 1 172 ? 3.629 -7.071 1.869 1.00 94.56 172 PRO A C 1
ATOM 1321 O O . PRO A 1 172 ? 4.098 -7.307 0.755 1.00 94.56 172 PRO A O 1
ATOM 1324 N N . VAL A 1 173 ? 2.614 -6.237 2.043 1.00 96.25 173 VAL A N 1
ATOM 1325 C CA . VAL A 1 173 ? 1.945 -5.566 0.931 1.00 96.25 173 VAL A CA 1
ATOM 1326 C C . VAL A 1 173 ? 2.127 -4.069 1.076 1.00 96.25 173 VAL A C 1
ATOM 1328 O O . VAL A 1 173 ? 1.745 -3.482 2.086 1.00 96.25 173 VAL A O 1
ATOM 1331 N N . VAL A 1 174 ? 2.694 -3.448 0.048 1.00 97.94 174 VAL A N 1
ATOM 1332 C CA . VAL A 1 174 ? 2.898 -2.003 -0.020 1.00 97.94 174 VAL A CA 1
ATOM 1333 C C . VAL A 1 174 ? 2.100 -1.465 -1.193 1.00 97.94 174 VAL A C 1
ATOM 1335 O O . VAL A 1 174 ? 2.358 -1.817 -2.344 1.00 97.94 174 VAL A O 1
ATOM 1338 N N . LYS A 1 175 ? 1.126 -0.601 -0.919 1.00 97.88 175 LYS A N 1
ATOM 1339 C CA . LYS A 1 175 ? 0.347 0.071 -1.958 1.00 97.88 175 LYS A CA 1
ATOM 1340 C C . LYS A 1 175 ? 0.796 1.510 -2.111 1.00 97.88 175 LYS A C 1
ATOM 1342 O O . LYS A 1 175 ? 0.723 2.308 -1.181 1.00 97.88 175 LYS A O 1
ATOM 1347 N N . LEU A 1 176 ? 1.249 1.816 -3.314 1.00 98.12 176 LEU A N 1
ATOM 1348 C CA . LEU A 1 176 ? 1.817 3.084 -3.758 1.00 98.12 176 LEU A CA 1
ATOM 1349 C C . LEU A 1 176 ? 1.043 3.649 -4.954 1.00 98.12 176 LEU A C 1
ATOM 1351 O O . LEU A 1 176 ? 1.547 4.510 -5.677 1.00 98.12 176 LEU A O 1
ATOM 1355 N N . ARG A 1 177 ? -0.177 3.165 -5.173 1.00 95.75 177 ARG A N 1
ATOM 1356 C CA . ARG A 1 177 ? -1.010 3.477 -6.329 1.00 95.75 177 ARG A CA 1
ATOM 1357 C C . ARG A 1 177 ? -1.336 4.967 -6.428 1.00 95.75 177 ARG A C 1
ATOM 1359 O O . ARG A 1 177 ? -1.540 5.639 -5.418 1.00 95.75 177 ARG A O 1
ATOM 1366 N N . SER A 1 178 ? -1.447 5.467 -7.657 1.00 95.88 178 SER A N 1
ATOM 1367 C CA . SER A 1 178 ? -1.885 6.840 -7.952 1.00 95.88 178 SER A CA 1
ATOM 1368 C C . SER A 1 178 ? -1.077 7.918 -7.216 1.00 95.88 178 SER A C 1
ATOM 1370 O O . SER A 1 178 ? -1.626 8.923 -6.765 1.00 95.88 178 SER A O 1
ATOM 1372 N N . ASN A 1 179 ? 0.228 7.703 -7.071 1.00 97.69 179 ASN A N 1
ATOM 1373 C CA . ASN A 1 179 ? 1.165 8.751 -6.689 1.00 97.69 179 ASN A CA 1
ATOM 1374 C C . ASN A 1 179 ? 1.787 9.363 -7.958 1.00 97.69 179 ASN A C 1
ATOM 1376 O O . ASN A 1 179 ? 1.398 9.060 -9.089 1.00 97.69 179 ASN A O 1
ATOM 1380 N N . ARG A 1 180 ? 2.737 10.279 -7.784 1.00 96.88 180 ARG A N 1
ATOM 1381 C CA . ARG A 1 180 ? 3.429 10.971 -8.878 1.00 96.88 180 ARG A CA 1
ATOM 1382 C C . ARG A 1 180 ? 4.823 10.388 -9.130 1.00 96.88 180 ARG A C 1
ATOM 1384 O O . ARG A 1 180 ? 5.664 11.049 -9.740 1.00 96.88 180 ARG A O 1
ATOM 1391 N N . PHE A 1 181 ? 5.068 9.140 -8.719 1.00 97.44 181 PHE A N 1
ATOM 1392 C CA . PHE A 1 181 ? 6.329 8.457 -9.004 1.00 97.44 181 PHE A CA 1
ATOM 1393 C C . PHE A 1 181 ? 6.533 8.330 -10.515 1.00 97.44 181 PHE A C 1
ATOM 1395 O O . PHE A 1 181 ? 5.619 7.969 -11.258 1.00 97.44 181 PHE A O 1
ATOM 1402 N N . GLY A 1 182 ? 7.744 8.630 -10.966 1.00 95.69 182 GLY A N 1
ATOM 1403 C CA . GLY A 1 182 ? 8.122 8.680 -12.372 1.00 95.69 182 GLY A CA 1
ATOM 1404 C C . GLY A 1 182 ? 7.754 9.979 -13.092 1.00 95.69 182 GLY A C 1
ATOM 1405 O O . GLY A 1 182 ? 7.954 10.068 -14.299 1.00 95.69 182 GLY A O 1
ATOM 1406 N N . MET A 1 183 ? 7.241 10.998 -12.392 1.00 93.62 183 MET A N 1
ATOM 1407 C CA . MET A 1 183 ? 7.131 12.341 -12.964 1.00 93.62 183 MET A CA 1
ATOM 1408 C C . MET A 1 183 ? 8.549 12.901 -13.169 1.00 93.62 183 MET A C 1
ATOM 1410 O O . MET A 1 183 ? 9.280 13.107 -12.202 1.00 93.62 183 MET A O 1
ATOM 1414 N N . GLY A 1 184 ? 8.962 13.092 -14.424 1.00 89.06 184 GLY A N 1
ATOM 1415 C CA . GLY A 1 184 ? 10.304 13.564 -14.779 1.00 89.06 184 GLY A CA 1
ATOM 1416 C C . GLY A 1 184 ? 10.955 12.735 -15.887 1.00 89.06 184 GLY A C 1
ATOM 1417 O O . GLY A 1 184 ? 10.276 12.031 -16.629 1.00 89.06 184 GLY A O 1
ATOM 1418 N N . GLN A 1 185 ? 12.279 12.846 -16.021 1.00 89.50 185 GLN A N 1
ATOM 1419 C CA . GLN A 1 185 ? 13.037 12.054 -16.992 1.00 89.50 185 GLN A CA 1
ATOM 1420 C C . GLN A 1 185 ? 13.434 10.697 -16.393 1.00 89.50 185 GLN A C 1
ATOM 1422 O O . GLN A 1 185 ? 13.913 10.663 -15.254 1.00 89.50 185 GLN A O 1
ATOM 1427 N N . PRO A 1 186 ? 13.296 9.590 -17.148 1.00 92.25 186 PRO A N 1
ATOM 1428 C CA . PRO A 1 186 ? 13.828 8.299 -16.742 1.00 92.25 186 PRO A CA 1
ATOM 1429 C C . PRO A 1 186 ? 15.316 8.397 -16.407 1.00 92.25 186 PRO A C 1
ATOM 1431 O O . PRO A 1 186 ? 16.119 8.879 -17.205 1.00 92.25 186 PRO A O 1
ATOM 1434 N N . SER A 1 187 ? 15.683 7.923 -15.221 1.00 92.19 187 SER A N 1
ATOM 1435 C CA . SER A 1 187 ? 17.063 7.915 -14.739 1.00 92.19 187 SER A CA 1
ATOM 1436 C C . SER A 1 187 ? 17.490 6.498 -14.393 1.00 92.19 187 SER A C 1
ATOM 1438 O O . SER A 1 187 ? 16.704 5.701 -13.885 1.00 92.19 187 SER A O 1
ATOM 1440 N N . THR A 1 188 ? 18.761 6.196 -14.651 1.00 93.12 188 THR A N 1
ATOM 1441 C CA . THR A 1 188 ? 19.391 4.933 -14.252 1.00 93.12 188 THR A CA 1
ATOM 1442 C C . THR A 1 188 ? 20.322 5.112 -13.052 1.00 93.12 188 THR A C 1
ATOM 1444 O O . THR A 1 188 ? 21.123 4.232 -12.760 1.00 93.12 188 THR A O 1
ATOM 1447 N N . GLU A 1 189 ? 20.259 6.242 -12.352 1.00 94.00 189 GLU A N 1
ATOM 1448 C CA . GLU A 1 189 ? 21.073 6.500 -11.162 1.00 94.00 189 GLU A CA 1
ATOM 1449 C C . GLU A 1 189 ? 20.611 5.666 -9.949 1.00 94.00 189 GLU A C 1
ATOM 1451 O O . GLU A 1 189 ? 19.473 5.188 -9.888 1.00 94.00 189 GLU A O 1
ATOM 1456 N N . LEU A 1 190 ? 21.508 5.485 -8.968 1.00 89.50 190 LEU A N 1
ATOM 1457 C CA . LEU A 1 190 ? 21.299 4.689 -7.740 1.00 89.50 190 LEU A CA 1
ATOM 1458 C C . LEU A 1 190 ? 20.300 5.317 -6.743 1.00 89.50 190 LEU A C 1
ATOM 1460 O O . LEU A 1 190 ? 20.178 4.874 -5.612 1.00 89.50 190 LEU A O 1
ATOM 1464 N N . ASN A 1 191 ? 19.582 6.351 -7.159 1.00 90.56 191 ASN A N 1
ATOM 1465 C CA . ASN A 1 191 ? 18.526 7.052 -6.431 1.00 90.56 191 ASN A CA 1
ATOM 1466 C C . ASN A 1 191 ? 17.289 7.275 -7.324 1.00 90.56 191 ASN A C 1
ATOM 1468 O O . ASN A 1 191 ? 16.417 8.076 -6.995 1.00 90.56 191 ASN A O 1
ATOM 1472 N N . SER A 1 192 ? 17.222 6.601 -8.475 1.00 95.31 192 SER A N 1
ATOM 1473 C CA . SER A 1 192 ? 16.048 6.640 -9.344 1.00 95.31 192 SER A CA 1
ATOM 1474 C C . SER A 1 192 ? 14.842 5.979 -8.663 1.00 95.31 192 SER A C 1
ATOM 1476 O O . SER A 1 192 ? 15.014 5.088 -7.822 1.00 95.31 192 SER A O 1
ATOM 1478 N N . PRO A 1 193 ? 13.601 6.332 -9.043 1.00 97.00 193 PRO A N 1
ATOM 1479 C CA . PRO A 1 193 ? 12.424 5.690 -8.471 1.00 97.00 193 PRO A CA 1
ATOM 1480 C C . PRO A 1 193 ? 12.417 4.171 -8.695 1.00 97.00 193 PRO A C 1
ATOM 1482 O O . PRO A 1 193 ? 12.060 3.413 -7.798 1.00 97.00 193 PRO A O 1
ATOM 1485 N N . VAL A 1 194 ? 12.909 3.703 -9.847 1.00 97.44 194 VAL A N 1
ATOM 1486 C CA . VAL A 1 194 ? 13.026 2.266 -10.139 1.00 97.44 194 VAL A CA 1
ATOM 1487 C C . VAL A 1 194 ? 14.046 1.574 -9.232 1.00 97.44 194 VAL A C 1
ATOM 1489 O O . VAL A 1 194 ? 13.798 0.445 -8.809 1.00 97.44 194 VAL A O 1
ATOM 1492 N N . HIS A 1 195 ? 15.153 2.237 -8.875 1.00 97.50 195 HIS A N 1
ATOM 1493 C CA . HIS A 1 195 ? 16.108 1.692 -7.907 1.00 97.50 195 HIS A CA 1
ATOM 1494 C C . HIS A 1 195 ? 15.439 1.419 -6.550 1.00 97.50 195 HIS A C 1
ATOM 1496 O O . HIS A 1 195 ? 15.575 0.322 -6.007 1.00 97.50 195 HIS A O 1
ATOM 1502 N N . TYR A 1 196 ? 14.668 2.378 -6.029 1.00 98.06 196 TYR A N 1
ATOM 1503 C CA . TYR A 1 196 ? 13.974 2.210 -4.750 1.00 98.06 196 TYR A CA 1
ATOM 1504 C C . TYR A 1 196 ? 12.869 1.154 -4.807 1.00 98.06 196 TYR A C 1
ATOM 1506 O O . TYR A 1 196 ? 12.768 0.339 -3.893 1.00 98.06 196 TYR A O 1
ATOM 1514 N N . LEU A 1 197 ? 12.090 1.100 -5.891 1.00 97.81 197 LEU A N 1
ATOM 1515 C CA . LEU A 1 197 ? 11.073 0.059 -6.081 1.00 97.81 197 LEU A CA 1
ATOM 1516 C C . LEU A 1 197 ? 11.694 -1.343 -6.150 1.00 97.81 197 LEU A C 1
ATOM 1518 O O . LEU A 1 197 ? 11.194 -2.273 -5.516 1.00 97.81 197 LEU A O 1
ATOM 1522 N N . ALA A 1 198 ? 12.812 -1.496 -6.865 1.00 96.75 198 ALA A N 1
ATOM 1523 C CA . ALA A 1 198 ? 13.543 -2.758 -6.923 1.00 96.75 198 ALA A CA 1
ATOM 1524 C C . ALA A 1 198 ? 14.124 -3.148 -5.554 1.00 96.75 198 ALA A C 1
ATOM 1526 O O . ALA A 1 198 ? 14.038 -4.314 -5.170 1.00 96.75 198 ALA A O 1
ATOM 1527 N N . SER A 1 199 ? 14.653 -2.182 -4.795 1.00 96.38 199 SER A N 1
ATOM 1528 C CA . SER A 1 199 ? 15.144 -2.388 -3.425 1.00 96.38 199 SER A CA 1
ATOM 1529 C C . SER A 1 199 ? 14.026 -2.834 -2.474 1.00 96.38 199 SER A C 1
ATOM 1531 O O . SER A 1 199 ? 14.181 -3.804 -1.733 1.00 96.38 199 SER A O 1
ATOM 1533 N N . MET A 1 200 ? 12.854 -2.201 -2.559 1.00 96.69 200 MET A N 1
ATOM 1534 C CA . MET A 1 200 ? 11.676 -2.584 -1.781 1.00 96.69 200 MET A CA 1
ATOM 1535 C C . MET A 1 200 ? 11.212 -4.003 -2.121 1.00 96.69 200 MET A C 1
ATOM 1537 O O . MET A 1 200 ? 10.975 -4.803 -1.220 1.00 96.69 200 MET A O 1
ATOM 1541 N N . ALA A 1 201 ? 11.156 -4.356 -3.408 1.00 95.50 201 ALA A N 1
ATOM 1542 C CA . ALA A 1 201 ? 10.831 -5.714 -3.837 1.00 95.50 201 ALA A CA 1
ATOM 1543 C C . ALA A 1 201 ? 11.897 -6.745 -3.402 1.00 95.50 201 ALA A C 1
ATOM 1545 O O . ALA A 1 201 ? 11.569 -7.894 -3.098 1.00 95.50 201 ALA A O 1
ATOM 1546 N N . ALA A 1 202 ? 13.169 -6.355 -3.312 1.00 94.31 202 ALA A N 1
ATOM 1547 C CA . ALA A 1 202 ? 14.234 -7.224 -2.811 1.00 94.31 202 ALA A CA 1
ATOM 1548 C C . ALA A 1 202 ? 14.120 -7.523 -1.301 1.00 94.31 202 ALA A C 1
ATOM 1550 O O . ALA A 1 202 ? 14.730 -8.482 -0.827 1.00 94.31 202 ALA A O 1
ATOM 1551 N N . SER A 1 203 ? 13.325 -6.757 -0.545 1.00 94.06 203 SER A N 1
ATOM 1552 C CA . SER A 1 203 ? 13.076 -7.024 0.873 1.00 94.06 203 SER A CA 1
ATOM 1553 C C . SER A 1 203 ? 12.449 -8.405 1.091 1.00 94.06 203 SER A C 1
ATOM 1555 O O . SER A 1 203 ? 11.503 -8.807 0.404 1.00 94.06 203 SER A O 1
ATOM 1557 N N . ALA A 1 204 ? 12.948 -9.123 2.102 1.00 92.19 204 ALA A N 1
ATOM 1558 C CA . ALA A 1 204 ? 12.454 -10.448 2.478 1.00 92.19 204 ALA A CA 1
ATOM 1559 C C . ALA A 1 204 ? 11.016 -10.410 3.028 1.00 92.19 204 ALA A C 1
ATOM 1561 O O . ALA A 1 204 ? 10.297 -11.406 2.997 1.00 92.19 204 ALA A O 1
ATOM 1562 N N . TYR A 1 205 ? 10.554 -9.263 3.520 1.00 91.81 205 TYR A N 1
ATOM 1563 C CA . TYR A 1 205 ? 9.212 -9.153 4.092 1.00 91.81 205 TYR A CA 1
ATOM 1564 C C . TYR A 1 205 ? 8.164 -8.804 3.043 1.00 91.81 205 TYR A C 1
ATOM 1566 O O . TYR A 1 205 ? 7.035 -9.255 3.177 1.00 91.81 205 TYR A O 1
ATOM 1574 N N . VAL A 1 206 ? 8.553 -8.117 1.966 1.00 95.50 206 VAL A N 1
ATOM 1575 C CA . VAL A 1 206 ? 7.652 -7.659 0.902 1.00 95.50 206 VAL A CA 1
ATOM 1576 C C . VAL A 1 206 ? 7.288 -8.807 -0.047 1.00 95.50 206 VAL A C 1
ATOM 1578 O O . VAL A 1 206 ? 8.137 -9.607 -0.457 1.00 95.50 206 VAL A O 1
ATOM 1581 N N . ARG A 1 207 ? 6.002 -8.887 -0.387 1.00 95.12 207 ARG A N 1
ATOM 1582 C CA . ARG A 1 207 ? 5.379 -9.782 -1.376 1.00 95.12 207 ARG A CA 1
ATOM 1583 C C . ARG A 1 207 ? 4.840 -9.013 -2.563 1.00 95.12 207 ARG A C 1
ATOM 1585 O O . ARG A 1 207 ? 5.012 -9.463 -3.682 1.00 95.12 207 ARG A O 1
ATOM 1592 N N . PHE A 1 208 ? 4.223 -7.863 -2.313 1.00 97.38 208 PHE A N 1
ATOM 1593 C CA . PHE A 1 208 ? 3.633 -7.050 -3.363 1.00 97.38 208 PHE A CA 1
ATOM 1594 C C . PHE A 1 208 ? 3.956 -5.577 -3.163 1.00 97.38 208 PHE A C 1
ATOM 1596 O O . PHE A 1 208 ? 3.841 -5.050 -2.056 1.00 97.38 208 PHE A O 1
ATOM 1603 N N . VAL A 1 209 ? 4.318 -4.919 -4.258 1.00 97.94 209 VAL A N 1
ATOM 1604 C CA . VAL A 1 209 ? 4.448 -3.472 -4.377 1.00 97.94 209 VAL A CA 1
ATOM 1605 C C . VAL A 1 209 ? 3.512 -3.034 -5.499 1.00 97.94 209 VAL A C 1
ATOM 1607 O O . VAL A 1 209 ? 3.797 -3.255 -6.676 1.00 97.94 209 VAL A O 1
ATOM 1610 N N . ASP A 1 210 ? 2.372 -2.451 -5.137 1.00 98.00 210 ASP A N 1
ATOM 1611 C CA . ASP A 1 210 ? 1.385 -1.940 -6.090 1.00 98.00 210 ASP A CA 1
ATOM 1612 C C . ASP A 1 210 ? 1.708 -0.495 -6.464 1.00 98.00 210 ASP A C 1
ATOM 1614 O O . ASP A 1 210 ? 1.528 0.418 -5.662 1.00 98.00 210 ASP A O 1
ATOM 1618 N N . ILE A 1 211 ? 2.169 -0.293 -7.696 1.00 97.94 211 ILE A N 1
ATOM 1619 C CA . ILE A 1 211 ? 2.501 1.013 -8.273 1.00 97.94 211 ILE A CA 1
ATOM 1620 C C . ILE A 1 211 ? 1.539 1.421 -9.392 1.00 97.94 211 ILE A C 1
ATOM 1622 O O . ILE A 1 211 ? 1.858 2.317 -10.179 1.00 97.94 211 ILE A O 1
ATOM 1626 N N . VAL A 1 212 ? 0.364 0.800 -9.492 1.00 96.56 212 VAL A N 1
ATOM 1627 C CA . VAL A 1 212 ? -0.620 1.120 -10.535 1.00 96.56 212 VAL A CA 1
ATOM 1628 C C . VAL A 1 212 ? -0.932 2.623 -10.552 1.00 96.56 212 VAL A C 1
ATOM 1630 O O . VAL A 1 212 ? -1.004 3.282 -9.518 1.00 96.56 212 VAL A O 1
ATOM 1633 N N . GLY A 1 213 ? -1.102 3.201 -11.741 1.00 95.31 213 GLY A N 1
ATOM 1634 C CA . GLY A 1 213 ? -1.471 4.615 -11.886 1.00 95.31 213 GLY A CA 1
ATOM 1635 C C . GLY A 1 213 ? -0.353 5.622 -11.588 1.00 95.31 213 GLY A C 1
ATOM 1636 O O . GLY A 1 213 ? -0.631 6.815 -11.528 1.00 95.31 213 GLY A O 1
ATOM 1637 N N . ASN A 1 214 ? 0.893 5.171 -11.418 1.00 97.50 214 ASN A N 1
ATOM 1638 C CA . ASN A 1 214 ? 2.071 6.041 -11.397 1.00 97.50 214 ASN A CA 1
ATOM 1639 C C . ASN A 1 214 ? 2.653 6.214 -12.809 1.00 97.50 214 ASN A C 1
ATOM 1641 O O . ASN A 1 214 ? 2.444 5.369 -13.672 1.00 97.50 214 ASN A O 1
ATOM 1645 N N . TYR A 1 215 ? 3.448 7.259 -13.040 1.00 96.56 215 TYR A N 1
ATOM 1646 C CA . TYR A 1 215 ? 4.139 7.482 -14.322 1.00 96.56 215 TYR A CA 1
ATOM 1647 C C . TYR A 1 215 ? 5.319 6.524 -14.532 1.00 96.56 215 TYR A C 1
ATOM 1649 O O . TYR A 1 215 ? 5.685 6.224 -15.665 1.00 96.56 215 TYR A O 1
ATOM 1657 N N . VAL A 1 216 ? 5.890 5.996 -13.444 1.00 96.12 216 VAL A N 1
ATOM 1658 C CA . VAL A 1 216 ? 7.025 5.056 -13.480 1.00 96.12 216 VAL A CA 1
ATOM 1659 C C . VAL A 1 216 ? 6.691 3.720 -14.163 1.00 96.12 216 VAL A C 1
ATOM 1661 O O . VAL A 1 216 ? 7.592 2.953 -14.469 1.00 96.12 216 VAL A O 1
ATOM 1664 N N . VAL A 1 217 ? 5.413 3.447 -14.454 1.00 94.56 217 VAL A N 1
ATOM 1665 C CA . VAL A 1 217 ? 4.973 2.255 -15.207 1.00 94.56 217 VAL A CA 1
ATOM 1666 C C . VAL A 1 217 ? 5.128 2.407 -16.729 1.00 94.56 217 VAL A C 1
ATOM 1668 O O . VAL A 1 217 ? 4.882 1.455 -17.466 1.00 94.56 217 VAL A O 1
ATOM 1671 N N . GLY A 1 218 ? 5.485 3.600 -17.217 1.00 92.44 218 GLY A N 1
ATOM 1672 C CA . GLY A 1 218 ? 5.647 3.882 -18.643 1.00 92.44 218 GLY A CA 1
ATOM 1673 C C . GLY A 1 218 ? 6.841 3.156 -19.271 1.00 92.44 218 GLY A C 1
ATOM 1674 O O . GLY A 1 218 ? 7.881 2.969 -18.638 1.00 92.44 218 GLY A O 1
ATOM 1675 N N . VAL A 1 219 ? 6.713 2.770 -20.545 1.00 91.62 219 VAL A N 1
ATOM 1676 C CA . VAL A 1 219 ? 7.745 2.035 -21.310 1.00 91.62 219 VAL A CA 1
ATOM 1677 C C . VAL A 1 219 ? 9.085 2.772 -21.396 1.00 91.62 219 VAL A C 1
ATOM 1679 O O . VAL A 1 219 ? 10.133 2.144 -21.532 1.00 91.62 219 VAL A O 1
ATOM 1682 N N . GLU A 1 220 ? 9.083 4.095 -21.267 1.00 92.94 220 GLU A N 1
ATOM 1683 C CA . GLU A 1 220 ? 10.278 4.935 -21.198 1.00 92.94 220 GLU A CA 1
ATOM 1684 C C . GLU A 1 220 ? 11.160 4.640 -19.973 1.00 92.94 220 GLU A C 1
ATOM 1686 O O . GLU A 1 220 ? 12.359 4.916 -20.004 1.00 92.94 220 GLU A O 1
ATOM 1691 N N . TRP A 1 221 ? 10.604 4.031 -18.920 1.00 95.12 221 TRP A N 1
ATOM 1692 C CA . TRP A 1 221 ? 11.344 3.596 -17.734 1.00 95.12 221 TRP A CA 1
ATOM 1693 C C . TRP A 1 221 ? 12.041 2.241 -17.917 1.00 95.12 221 TRP A C 1
ATOM 1695 O O . TRP A 1 221 ? 12.831 1.841 -17.056 1.00 95.12 221 TRP A O 1
ATOM 1705 N N . ALA A 1 222 ? 11.829 1.549 -19.046 1.00 93.81 222 ALA A N 1
ATOM 1706 C CA . ALA A 1 222 ? 12.430 0.244 -19.326 1.00 93.81 222 ALA A CA 1
ATOM 1707 C C . ALA A 1 222 ? 13.964 0.195 -19.139 1.00 93.81 222 ALA A C 1
ATOM 1709 O O . ALA A 1 222 ? 14.433 -0.774 -18.541 1.00 93.81 222 ALA A O 1
ATOM 1710 N N . PRO A 1 223 ? 14.775 1.202 -19.538 1.00 93.88 223 PRO A N 1
ATOM 1711 C CA . PRO A 1 223 ? 16.221 1.174 -19.292 1.00 93.88 223 PRO A CA 1
ATOM 1712 C C . PRO A 1 223 ? 16.589 1.126 -17.801 1.00 93.88 223 PRO A C 1
ATOM 1714 O O . PRO A 1 223 ? 17.550 0.460 -17.415 1.00 93.88 223 PRO A O 1
ATOM 1717 N N . ALA A 1 224 ? 15.819 1.802 -16.944 1.00 95.56 224 ALA A N 1
ATOM 1718 C CA . ALA A 1 224 ? 16.030 1.769 -15.499 1.00 95.56 224 ALA A CA 1
ATOM 1719 C C . ALA A 1 224 ? 15.639 0.405 -14.915 1.00 95.56 224 ALA A C 1
ATOM 1721 O O . ALA A 1 224 ? 16.383 -0.157 -14.108 1.00 95.56 224 ALA A O 1
ATOM 1722 N N . TYR A 1 225 ? 14.528 -0.175 -15.379 1.00 95.94 225 TYR A N 1
ATOM 1723 C CA . TYR A 1 225 ? 14.121 -1.526 -14.989 1.00 95.94 225 TYR A CA 1
ATOM 1724 C C . TYR A 1 225 ? 15.127 -2.588 -15.441 1.00 95.94 225 TYR A C 1
ATOM 1726 O O . TYR A 1 225 ? 15.472 -3.459 -14.654 1.00 95.94 225 TYR A O 1
ATOM 1734 N N . GLN A 1 226 ? 15.682 -2.489 -16.649 1.00 93.50 226 GLN A N 1
ATOM 1735 C CA . GLN A 1 226 ? 16.726 -3.406 -17.124 1.00 93.50 226 GLN A CA 1
ATOM 1736 C C . GLN A 1 226 ? 17.993 -3.364 -16.262 1.00 93.50 226 GLN A C 1
ATOM 1738 O O . GLN A 1 226 ? 18.684 -4.373 -16.136 1.00 93.50 226 GLN A O 1
ATOM 1743 N N . ARG A 1 227 ? 18.302 -2.205 -15.668 1.00 95.00 227 ARG A N 1
ATOM 1744 C CA . ARG A 1 227 ? 19.461 -2.042 -14.787 1.00 95.00 227 ARG A CA 1
ATOM 1745 C C . ARG A 1 227 ? 19.219 -2.589 -13.381 1.00 95.00 227 ARG A C 1
ATOM 1747 O O . ARG A 1 227 ? 20.134 -3.173 -12.806 1.00 95.00 227 ARG A O 1
ATOM 1754 N N . PHE A 1 228 ? 18.047 -2.331 -12.803 1.00 95.75 228 PHE A N 1
ATOM 1755 C CA . PHE A 1 228 ? 17.810 -2.552 -11.371 1.00 95.75 228 PHE A CA 1
ATOM 1756 C C . PHE A 1 228 ? 16.884 -3.719 -11.049 1.00 95.75 228 PHE A C 1
ATOM 1758 O O . PHE A 1 228 ? 17.023 -4.316 -9.983 1.00 95.75 228 PHE A O 1
ATOM 1765 N N . ALA A 1 229 ? 15.941 -4.037 -11.931 1.00 94.06 229 ALA A N 1
ATOM 1766 C CA . ALA A 1 229 ? 14.977 -5.095 -11.694 1.00 94.06 229 ALA A CA 1
ATOM 1767 C C . ALA A 1 229 ? 15.519 -6.454 -12.136 1.00 94.06 229 ALA A C 1
ATOM 1769 O O . ALA A 1 229 ? 16.250 -6.600 -13.117 1.00 94.06 229 ALA A O 1
ATOM 1770 N N . ASN A 1 230 ? 15.118 -7.475 -11.396 1.00 93.81 230 ASN A N 1
ATOM 1771 C CA . ASN A 1 230 ? 15.468 -8.868 -11.632 1.00 93.81 230 ASN A CA 1
ATOM 1772 C C . ASN A 1 230 ? 14.185 -9.726 -11.543 1.00 93.81 230 ASN A C 1
ATOM 1774 O O . ASN A 1 230 ? 13.102 -9.165 -11.335 1.00 93.81 230 ASN A O 1
ATOM 1778 N N . PRO A 1 231 ? 14.253 -11.063 -11.692 1.00 93.00 231 PRO A N 1
ATOM 1779 C CA . PRO A 1 231 ? 13.064 -11.910 -11.584 1.00 93.00 231 PRO A CA 1
ATOM 1780 C C . PRO A 1 231 ? 12.270 -11.688 -10.288 1.00 93.00 231 PRO A C 1
ATOM 1782 O O . PRO A 1 231 ? 11.048 -11.587 -10.328 1.00 93.00 231 PRO A O 1
ATOM 1785 N N . THR A 1 232 ? 12.952 -11.537 -9.148 1.00 93.38 232 THR A N 1
ATOM 1786 C CA . THR A 1 232 ? 12.321 -11.281 -7.843 1.00 93.38 232 THR A CA 1
ATOM 1787 C C . THR A 1 232 ? 11.545 -9.970 -7.833 1.00 93.38 232 THR A C 1
ATOM 1789 O O . THR A 1 232 ? 10.455 -9.919 -7.272 1.00 93.38 232 THR A O 1
ATOM 1792 N N . THR A 1 233 ? 12.064 -8.916 -8.471 1.00 95.50 233 THR A N 1
ATOM 1793 C CA . THR A 1 233 ? 11.332 -7.650 -8.611 1.00 95.50 233 THR A CA 1
ATOM 1794 C C . THR A 1 233 ? 10.007 -7.865 -9.334 1.00 95.50 233 THR A C 1
ATOM 1796 O O . THR A 1 233 ? 8.970 -7.421 -8.852 1.00 95.50 233 THR A O 1
ATOM 1799 N N . TRP A 1 234 ? 10.021 -8.586 -10.456 1.00 95.50 234 TRP A N 1
ATOM 1800 C CA . TRP A 1 234 ? 8.827 -8.787 -11.279 1.00 95.50 234 TRP A CA 1
ATOM 1801 C C . TRP A 1 234 ? 7.814 -9.759 -10.684 1.00 95.50 234 TRP A C 1
ATOM 1803 O O . TRP A 1 234 ? 6.630 -9.599 -10.946 1.00 95.50 234 TRP A O 1
ATOM 1813 N N . HIS A 1 235 ? 8.238 -10.676 -9.814 1.00 95.31 235 HIS A N 1
ATOM 1814 C CA . HIS A 1 235 ? 7.317 -11.493 -9.017 1.00 95.31 235 HIS A CA 1
ATOM 1815 C C . HIS A 1 235 ? 6.577 -10.711 -7.923 1.00 95.31 235 HIS A C 1
ATOM 1817 O O . HIS A 1 235 ? 5.647 -11.242 -7.321 1.00 95.31 235 HIS A O 1
ATOM 1823 N N . LYS A 1 236 ? 6.980 -9.467 -7.646 1.00 96.75 236 LYS A N 1
ATOM 1824 C CA . LYS A 1 236 ? 6.425 -8.662 -6.553 1.00 96.75 236 LYS A CA 1
ATOM 1825 C C . LYS A 1 236 ? 5.862 -7.317 -7.002 1.00 96.75 236 LYS A C 1
ATOM 1827 O O . LYS A 1 236 ? 5.189 -6.659 -6.218 1.00 96.75 236 LYS A O 1
ATOM 1832 N N . LEU A 1 237 ? 6.146 -6.868 -8.222 1.00 97.19 237 LEU A N 1
ATOM 1833 C CA . LEU A 1 237 ? 5.750 -5.547 -8.698 1.00 97.19 237 LEU A CA 1
ATOM 1834 C C . LEU A 1 237 ? 4.452 -5.611 -9.509 1.00 97.19 237 LEU A C 1
ATOM 1836 O O . LEU A 1 237 ? 4.404 -6.208 -10.585 1.00 97.19 237 LEU A O 1
ATOM 1840 N N . VAL A 1 238 ? 3.429 -4.909 -9.030 1.00 97.00 238 VAL A N 1
ATOM 1841 C CA . VAL A 1 238 ? 2.123 -4.795 -9.686 1.00 97.00 238 VAL A CA 1
ATOM 1842 C C . VAL A 1 238 ? 2.023 -3.409 -10.316 1.00 97.00 238 VAL A C 1
ATOM 1844 O O . VAL A 1 238 ? 2.110 -2.401 -9.620 1.00 97.00 238 VAL A O 1
ATOM 1847 N N . TYR A 1 239 ? 1.865 -3.339 -11.637 1.00 95.94 239 TYR A N 1
ATOM 1848 C CA . TYR A 1 239 ? 1.911 -2.080 -12.397 1.00 95.94 239 TYR A CA 1
ATOM 1849 C C . TYR A 1 239 ? 0.778 -1.932 -13.420 1.00 95.94 239 TYR A C 1
ATOM 1851 O O . TYR A 1 239 ? 0.474 -0.814 -13.839 1.00 95.94 239 TYR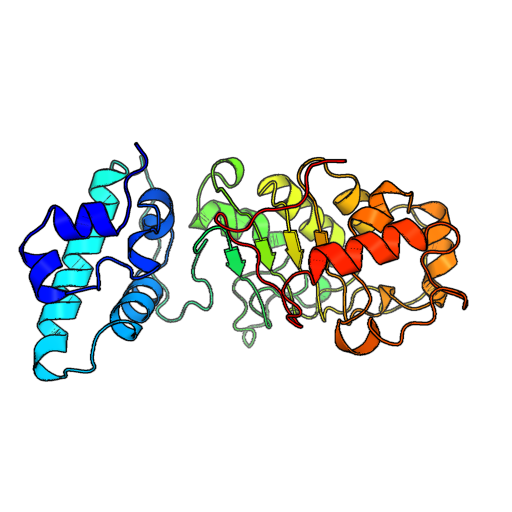 A O 1
ATOM 1859 N N . ILE A 1 240 ? 0.103 -3.027 -13.775 1.00 94.38 240 ILE A N 1
ATOM 1860 C CA . ILE A 1 240 ? -1.047 -3.040 -14.681 1.00 94.38 240 ILE A CA 1
ATOM 1861 C C . ILE A 1 240 ? -2.336 -3.064 -13.843 1.00 94.38 240 ILE A C 1
ATOM 1863 O O . ILE A 1 240 ? -2.498 -3.933 -12.978 1.00 94.38 240 ILE A O 1
ATOM 1867 N N . PRO A 1 241 ? -3.294 -2.147 -14.068 1.00 92.56 241 PRO A N 1
ATOM 1868 C CA . PRO A 1 241 ? -4.593 -2.228 -13.412 1.00 92.56 241 PRO A CA 1
ATOM 1869 C C . PRO A 1 241 ? -5.372 -3.462 -13.894 1.00 92.56 241 PRO A C 1
ATOM 1871 O O . PRO A 1 241 ? -5.341 -3.805 -15.078 1.00 92.56 241 PRO A O 1
ATOM 1874 N N . LEU A 1 242 ? -6.155 -4.083 -13.005 1.00 88.88 242 LEU A N 1
ATOM 1875 C CA . LEU A 1 242 ? -6.937 -5.297 -13.306 1.00 88.88 242 LEU A CA 1
ATOM 1876 C C . LEU A 1 242 ? -7.776 -5.197 -14.594 1.00 88.88 242 LEU A C 1
ATOM 1878 O O . LEU A 1 242 ? -7.889 -6.159 -15.350 1.00 88.88 242 LEU A O 1
ATOM 1882 N N . VAL A 1 243 ? -8.360 -4.025 -14.860 1.00 90.50 243 VAL A N 1
ATOM 1883 C CA . VAL A 1 243 ? -9.197 -3.793 -16.049 1.00 90.50 243 VAL A CA 1
ATOM 1884 C C . VAL A 1 243 ? -8.433 -3.944 -17.367 1.00 90.50 243 VAL A C 1
ATOM 1886 O O . VAL A 1 243 ? -9.049 -4.243 -18.386 1.00 90.50 243 VAL A O 1
ATOM 1889 N N . TRP A 1 244 ? -7.111 -3.761 -17.361 1.00 90.50 244 TRP A N 1
ATOM 1890 C CA . TRP A 1 244 ? -6.261 -3.929 -18.542 1.00 90.50 244 TRP A CA 1
ATOM 1891 C C . TRP A 1 244 ? -5.638 -5.322 -18.605 1.00 90.50 244 TRP A C 1
ATOM 1893 O O . TRP A 1 244 ? -5.390 -5.821 -19.698 1.00 90.50 244 TRP A O 1
ATOM 1903 N N . LEU A 1 245 ? -5.480 -5.992 -17.460 1.00 89.75 245 LEU A N 1
ATOM 1904 C CA . LEU A 1 245 ? -4.838 -7.302 -17.356 1.00 89.75 245 LEU A CA 1
ATOM 1905 C C . LEU A 1 245 ? -5.457 -8.364 -18.283 1.00 89.75 245 LEU A C 1
ATOM 1907 O O . LEU A 1 245 ? -4.730 -9.075 -18.970 1.00 89.75 245 LEU A O 1
ATOM 1911 N N . LYS A 1 246 ? -6.796 -8.451 -18.353 1.00 84.69 246 LYS A N 1
ATOM 1912 C CA . LYS A 1 246 ? -7.505 -9.479 -19.151 1.00 84.69 246 LYS A CA 1
ATOM 1913 C C . LYS A 1 246 ? -7.244 -9.391 -20.658 1.00 84.69 246 LYS A C 1
ATOM 1915 O O . LYS A 1 246 ? -7.415 -10.386 -21.354 1.00 84.69 246 LYS A O 1
ATOM 1920 N N . GLY A 1 247 ? -6.881 -8.212 -21.157 1.00 85.56 247 GLY A N 1
ATOM 1921 C CA . GLY A 1 247 ? -6.594 -7.965 -22.570 1.00 85.56 247 GLY A CA 1
ATOM 1922 C C . GLY A 1 247 ? -5.146 -7.561 -22.831 1.00 85.56 247 GLY A C 1
ATOM 1923 O O . GLY A 1 247 ? -4.848 -7.126 -23.942 1.00 85.56 247 GLY A O 1
ATOM 1924 N N . HIS A 1 248 ? -4.271 -7.648 -21.823 1.00 89.94 248 HIS A N 1
ATOM 1925 C CA . HIS A 1 248 ? -2.892 -7.192 -21.949 1.00 89.94 248 HIS A CA 1
ATOM 1926 C C . HIS A 1 248 ? -2.104 -8.113 -22.877 1.00 89.94 248 HIS A C 1
ATOM 1928 O O . HIS A 1 248 ? -2.056 -9.331 -22.689 1.00 89.94 248 HIS A O 1
ATOM 1934 N N . ASP A 1 249 ? -1.479 -7.516 -23.887 1.00 90.06 249 ASP A N 1
ATOM 1935 C CA . ASP A 1 249 ? -0.616 -8.218 -24.826 1.00 90.06 249 ASP A CA 1
ATOM 1936 C C . ASP A 1 249 ? 0.815 -8.225 -24.291 1.00 90.06 249 ASP A C 1
ATOM 1938 O O . ASP A 1 249 ? 1.636 -7.371 -24.624 1.00 90.06 249 ASP A O 1
ATOM 1942 N N . TRP A 1 250 ? 1.099 -9.234 -23.475 1.00 88.12 250 TRP A N 1
ATOM 1943 C CA . TRP A 1 250 ? 2.401 -9.486 -22.862 1.00 88.12 250 TRP A CA 1
ATOM 1944 C C . TRP A 1 250 ? 3.561 -9.675 -23.860 1.00 88.12 250 TRP A C 1
ATOM 1946 O O . TRP A 1 250 ? 4.711 -9.781 -23.444 1.00 88.12 250 TRP A O 1
ATOM 1956 N N . THR A 1 251 ? 3.287 -9.768 -25.168 1.00 80.69 251 THR A N 1
ATOM 1957 C CA . THR A 1 251 ? 4.314 -9.965 -26.209 1.00 80.69 251 THR A CA 1
ATOM 1958 C C . THR A 1 251 ? 4.815 -8.661 -26.832 1.00 80.69 251 THR A C 1
ATOM 1960 O O . THR A 1 251 ? 5.826 -8.656 -27.540 1.00 80.69 251 THR A O 1
ATOM 1963 N N . LYS A 1 252 ? 4.122 -7.548 -26.580 1.00 81.56 252 LYS A N 1
ATOM 1964 C CA . LYS A 1 252 ? 4.509 -6.207 -27.032 1.00 81.56 252 LYS A CA 1
ATOM 1965 C C . LYS A 1 252 ? 5.557 -5.594 -26.108 1.00 81.56 252 LYS A C 1
ATOM 1967 O O . LYS A 1 252 ? 5.747 -6.091 -25.002 1.00 81.56 252 LYS A O 1
ATOM 1972 N N . PRO A 1 253 ? 6.274 -4.543 -26.557 1.00 71.94 253 PRO A N 1
ATOM 1973 C CA . PRO A 1 253 ? 7.261 -3.891 -25.709 1.00 71.94 253 PRO A CA 1
ATOM 1974 C C . PRO A 1 253 ? 6.618 -3.469 -24.386 1.00 71.94 253 PRO A C 1
ATOM 1976 O O . PRO A 1 253 ? 5.685 -2.670 -24.361 1.00 71.94 253 PRO A O 1
ATOM 1979 N N . ASP A 1 254 ? 7.145 -4.043 -23.313 1.00 82.12 254 ASP A N 1
ATOM 1980 C CA . ASP A 1 254 ? 6.692 -3.881 -21.940 1.00 82.12 254 ASP A CA 1
ATOM 1981 C C . ASP A 1 254 ? 7.917 -3.573 -21.063 1.00 82.12 254 ASP A C 1
ATOM 1983 O O . ASP A 1 254 ? 9.048 -3.958 -21.389 1.00 82.12 254 ASP A O 1
ATOM 1987 N N . ILE A 1 255 ? 7.709 -2.886 -19.943 1.00 90.62 255 ILE A N 1
ATOM 1988 C CA . ILE A 1 255 ? 8.765 -2.538 -18.985 1.00 90.62 255 ILE A CA 1
ATOM 1989 C C . ILE A 1 255 ? 9.419 -3.780 -18.361 1.00 90.62 255 ILE A C 1
ATOM 1991 O O . ILE A 1 255 ? 10.571 -3.707 -17.929 1.00 90.62 255 ILE A O 1
ATOM 1995 N N . CYS A 1 256 ? 8.724 -4.924 -18.357 1.00 89.50 256 CYS A N 1
ATOM 1996 C CA . CYS A 1 256 ? 9.221 -6.180 -17.791 1.00 89.50 256 CYS A CA 1
ATOM 1997 C C . CYS A 1 256 ? 10.189 -6.966 -18.692 1.00 89.50 256 CYS A C 1
ATOM 1999 O O . CYS A 1 256 ? 10.916 -7.830 -18.193 1.00 89.50 256 CYS A O 1
ATOM 2001 N N . GLY A 1 257 ? 10.276 -6.648 -19.989 1.00 88.50 257 GLY A N 1
ATOM 2002 C CA . GLY A 1 257 ? 11.253 -7.237 -20.910 1.00 88.50 257 GLY A CA 1
ATOM 2003 C C . GLY A 1 257 ? 11.243 -8.771 -20.915 1.00 88.50 257 GLY A C 1
ATOM 2004 O O . GLY A 1 257 ? 10.245 -9.398 -21.237 1.00 88.50 257 GLY A O 1
ATOM 2005 N N . GLN A 1 258 ? 12.364 -9.401 -20.554 1.00 90.69 258 GLN A N 1
ATOM 2006 C CA . GLN A 1 258 ? 12.467 -10.869 -20.512 1.00 90.69 258 GLN A CA 1
ATOM 2007 C C . GLN A 1 258 ? 11.712 -11.528 -19.340 1.00 90.69 258 GLN A C 1
ATOM 2009 O O . GLN A 1 258 ? 11.626 -12.751 -19.282 1.00 90.69 258 GLN A O 1
ATOM 2014 N N . TYR A 1 259 ? 11.180 -10.744 -18.398 1.00 93.38 259 TYR A N 1
ATOM 2015 C CA . TYR A 1 259 ? 10.537 -11.233 -17.173 1.00 93.38 259 TYR A CA 1
ATOM 2016 C C . TYR A 1 259 ? 9.004 -11.264 -17.260 1.00 93.38 259 TYR A C 1
ATOM 2018 O O . TYR A 1 259 ? 8.325 -11.249 -16.236 1.00 93.38 259 TYR A O 1
ATOM 2026 N N . VAL A 1 260 ? 8.457 -11.325 -18.477 1.00 92.44 260 VAL A N 1
ATOM 2027 C CA . VAL A 1 260 ? 7.011 -11.347 -18.754 1.00 92.44 260 VAL A CA 1
ATOM 2028 C C . VAL A 1 260 ? 6.264 -12.390 -17.926 1.00 92.44 260 VAL A C 1
ATOM 2030 O O . VAL A 1 260 ? 5.247 -12.063 -17.324 1.00 92.44 260 VAL A O 1
ATOM 2033 N N . THR A 1 261 ? 6.768 -13.625 -17.850 1.00 92.62 261 THR A N 1
ATOM 2034 C CA . THR A 1 261 ? 6.111 -14.687 -17.072 1.00 92.62 261 THR A CA 1
ATOM 2035 C C . THR A 1 261 ? 6.022 -14.316 -15.593 1.00 92.62 261 THR A C 1
ATOM 2037 O O . THR A 1 261 ? 4.940 -14.351 -15.026 1.00 92.62 261 THR A O 1
ATOM 2040 N N . ALA A 1 262 ? 7.128 -13.854 -14.997 1.00 94.06 262 ALA A N 1
ATOM 2041 C CA . ALA A 1 262 ? 7.159 -13.447 -13.593 1.00 94.06 262 ALA A CA 1
ATOM 2042 C C . ALA A 1 262 ? 6.194 -12.289 -13.300 1.00 94.06 262 ALA A C 1
ATOM 2044 O O . ALA A 1 262 ? 5.483 -12.309 -12.297 1.00 94.06 262 ALA A O 1
ATOM 2045 N N . ALA A 1 263 ? 6.146 -11.301 -14.199 1.00 94.31 263 ALA A N 1
ATOM 2046 C CA . ALA A 1 263 ? 5.226 -10.178 -14.094 1.00 94.31 263 ALA A CA 1
ATOM 2047 C C . ALA A 1 263 ? 3.762 -10.625 -14.209 1.00 94.31 263 ALA A C 1
ATOM 2049 O O . ALA A 1 263 ? 2.923 -10.162 -13.437 1.00 94.31 263 ALA A O 1
ATOM 2050 N N . LYS A 1 264 ? 3.448 -11.530 -15.140 1.00 93.62 264 LYS A N 1
ATOM 2051 C CA . LYS A 1 264 ? 2.100 -12.074 -15.311 1.00 93.62 264 LYS A CA 1
ATOM 2052 C C . LYS A 1 264 ? 1.640 -12.824 -14.063 1.00 93.62 264 LYS A C 1
ATOM 2054 O O . LYS A 1 264 ? 0.575 -12.497 -13.543 1.00 93.62 264 LYS A O 1
ATOM 2059 N N . ASP A 1 265 ? 2.460 -13.743 -13.560 1.00 92.94 265 ASP A N 1
ATOM 2060 C CA . ASP A 1 265 ? 2.158 -14.534 -12.362 1.00 92.94 265 ASP A CA 1
ATOM 2061 C C . ASP A 1 265 ? 1.911 -13.612 -11.154 1.00 92.94 265 ASP A C 1
ATOM 2063 O O . ASP A 1 265 ? 0.915 -13.756 -10.452 1.00 92.94 265 ASP A O 1
ATOM 2067 N N . CYS A 1 266 ? 2.742 -12.574 -10.981 1.00 94.38 266 CYS A N 1
ATOM 2068 C CA . CYS A 1 266 ? 2.555 -11.568 -9.931 1.00 94.38 266 CYS A CA 1
ATOM 2069 C C . CYS A 1 266 ? 1.174 -10.891 -9.991 1.00 94.38 266 CYS A C 1
ATOM 2071 O O . CYS A 1 266 ? 0.528 -10.705 -8.959 1.00 94.38 266 CYS A O 1
ATOM 2073 N N . HIS A 1 267 ? 0.703 -10.519 -11.187 1.00 94.62 267 HIS A N 1
ATOM 2074 C CA . HIS A 1 267 ? -0.601 -9.867 -11.338 1.00 94.62 267 HIS A CA 1
ATOM 2075 C C . HIS A 1 267 ? -1.761 -10.840 -11.111 1.00 94.62 267 HIS A C 1
ATOM 2077 O O . HIS A 1 267 ? -2.770 -10.441 -10.529 1.00 94.62 267 HIS A O 1
ATOM 2083 N N . GLU A 1 268 ? -1.636 -12.092 -11.555 1.00 91.62 268 GLU A N 1
ATOM 2084 C CA . GLU A 1 268 ? -2.635 -13.134 -11.291 1.00 91.62 268 GLU A CA 1
ATOM 2085 C C . GLU A 1 268 ? -2.761 -13.406 -9.784 1.00 91.62 268 GLU A C 1
ATOM 2087 O O . GLU A 1 268 ? -3.879 -13.416 -9.262 1.00 91.62 268 GLU A O 1
ATOM 2092 N N . ASP A 1 269 ? -1.634 -13.500 -9.075 1.00 91.25 269 ASP A N 1
ATOM 2093 C CA . ASP A 1 269 ? -1.601 -13.687 -7.623 1.00 91.25 269 ASP A CA 1
ATOM 2094 C C . ASP A 1 269 ? -2.142 -12.466 -6.868 1.00 91.25 269 ASP A C 1
ATOM 2096 O O . ASP A 1 269 ? -2.914 -12.606 -5.919 1.00 91.25 269 ASP A O 1
ATOM 2100 N N . PHE A 1 270 ? -1.774 -11.247 -7.276 1.00 91.31 270 PHE A N 1
ATOM 2101 C CA . PHE A 1 270 ? -2.248 -10.032 -6.612 1.00 91.31 270 PHE A CA 1
ATOM 2102 C C . PHE A 1 270 ? -3.759 -9.838 -6.786 1.00 91.31 270 PHE A C 1
ATOM 2104 O O . PHE A 1 270 ? -4.466 -9.507 -5.833 1.00 91.31 270 PHE A O 1
ATOM 2111 N N . TYR A 1 271 ? -4.277 -10.075 -7.993 1.00 87.12 271 TYR A N 1
ATOM 2112 C CA . TYR A 1 271 ? -5.691 -9.914 -8.324 1.00 87.12 271 TYR A CA 1
ATOM 2113 C C . TYR A 1 271 ? -6.498 -11.216 -8.214 1.00 87.12 271 TYR A C 1
ATOM 2115 O O . TYR A 1 271 ? -7.530 -11.347 -8.877 1.00 87.12 271 TYR A O 1
ATOM 2123 N N . TRP A 1 272 ? -6.089 -12.151 -7.350 1.00 81.56 272 TRP A N 1
ATOM 2124 C CA . TRP A 1 272 ? -6.727 -13.464 -7.173 1.00 81.56 272 TRP A CA 1
ATOM 2125 C C . TRP A 1 272 ? -8.247 -13.391 -6.935 1.00 81.56 272 TRP A C 1
ATOM 2127 O O . TRP A 1 272 ? -9.011 -14.209 -7.443 1.00 81.56 272 TRP A O 1
ATOM 2137 N N . ALA A 1 273 ? -8.707 -12.371 -6.203 1.00 76.38 273 ALA A N 1
ATOM 2138 C CA . ALA A 1 273 ? -10.122 -12.142 -5.905 1.00 76.38 273 ALA A CA 1
ATOM 2139 C C . ALA A 1 273 ? -10.873 -11.381 -7.019 1.00 76.38 273 ALA A C 1
ATOM 2141 O O . ALA A 1 273 ? -12.045 -11.040 -6.859 1.00 76.38 273 ALA A O 1
ATOM 2142 N N . ASN A 1 274 ? -10.205 -11.065 -8.136 1.00 77.25 274 ASN A N 1
ATOM 2143 C CA . ASN A 1 274 ? -10.714 -10.239 -9.236 1.00 77.25 274 ASN A CA 1
ATOM 2144 C C . ASN A 1 274 ? -11.270 -8.878 -8.744 1.00 77.25 274 ASN A C 1
ATOM 2146 O O . ASN A 1 274 ? -12.254 -8.355 -9.270 1.00 77.25 274 ASN A O 1
ATOM 2150 N N . LEU A 1 275 ? -10.620 -8.299 -7.728 1.00 78.94 275 LEU A N 1
ATOM 2151 C CA . LEU A 1 275 ? -10.906 -6.968 -7.185 1.00 78.94 275 LEU A CA 1
ATOM 2152 C C . LEU A 1 275 ? -9.960 -5.936 -7.795 1.00 78.94 275 LEU A C 1
ATOM 2154 O O . LEU A 1 275 ? -8.770 -6.190 -7.918 1.00 78.94 275 LEU A O 1
ATOM 2158 N N . SER A 1 276 ? -10.449 -4.745 -8.138 1.00 79.44 276 SER A N 1
ATOM 2159 C CA . SER A 1 276 ? -9.596 -3.693 -8.714 1.00 79.44 276 SER A CA 1
ATOM 2160 C C . SER A 1 276 ? -8.582 -3.116 -7.722 1.00 79.44 276 SER A C 1
ATOM 2162 O O . SER A 1 276 ? -7.542 -2.617 -8.145 1.00 79.44 276 SER A O 1
ATOM 2164 N N . ASP A 1 277 ? -8.879 -3.162 -6.422 1.00 82.31 277 ASP A N 1
ATOM 2165 C CA . ASP A 1 277 ? -7.998 -2.734 -5.325 1.00 82.31 277 ASP A CA 1
ATOM 2166 C C . ASP A 1 277 ? -8.053 -3.764 -4.171 1.00 82.31 277 ASP A C 1
ATOM 2168 O O . ASP A 1 277 ? -8.734 -3.534 -3.170 1.00 82.31 277 ASP A O 1
ATOM 2172 N N . PRO A 1 278 ? -7.410 -4.942 -4.313 1.00 83.50 278 PRO A N 1
ATOM 2173 C CA . PRO A 1 278 ? -7.434 -6.002 -3.301 1.00 83.50 278 PRO A CA 1
ATOM 2174 C C . PRO A 1 278 ? -6.781 -5.538 -1.998 1.00 83.50 278 PRO A C 1
ATOM 2176 O O . PRO A 1 278 ? -5.668 -5.022 -2.021 1.00 83.50 278 PRO A O 1
ATOM 2179 N N . VAL A 1 279 ? -7.433 -5.710 -0.849 1.00 80.44 279 VAL A N 1
ATOM 2180 C CA . VAL A 1 279 ? -6.856 -5.393 0.470 1.00 80.44 279 VAL A CA 1
ATOM 2181 C C . VAL A 1 279 ? -6.455 -6.696 1.148 1.00 80.44 279 VAL A C 1
ATOM 2183 O O . VAL A 1 279 ? -7.303 -7.559 1.329 1.00 80.44 279 VAL A O 1
ATOM 2186 N N . PHE A 1 280 ? -5.181 -6.818 1.529 1.00 85.19 280 PHE A N 1
ATOM 2187 C CA . PHE A 1 280 ? -4.667 -7.996 2.223 1.00 85.19 280 PHE A CA 1
ATOM 2188 C C . PHE A 1 280 ? -4.602 -7.733 3.725 1.00 85.19 280 PHE A C 1
ATOM 2190 O O . PHE A 1 280 ? -3.907 -6.833 4.205 1.00 85.19 280 PHE A O 1
ATOM 2197 N N . SER A 1 281 ? -5.335 -8.535 4.469 1.00 80.38 281 SER A N 1
ATOM 2198 C CA . SER A 1 281 ? -5.393 -8.541 5.921 1.00 80.38 281 SER A CA 1
ATOM 2199 C C . SER A 1 281 ? -4.670 -9.762 6.486 1.00 80.38 281 SER A C 1
ATOM 2201 O O . SER A 1 281 ? -4.215 -10.633 5.747 1.00 80.38 281 SER A O 1
ATOM 2203 N N . ARG A 1 282 ? -4.581 -9.875 7.813 1.00 74.31 282 ARG A N 1
ATOM 2204 C CA . ARG A 1 282 ? -3.935 -11.039 8.453 1.00 74.31 282 ARG A CA 1
ATOM 2205 C C . ARG A 1 282 ? -4.629 -12.369 8.171 1.00 74.31 282 ARG A C 1
ATOM 2207 O O . ARG A 1 282 ? -4.000 -13.414 8.301 1.00 74.31 282 ARG A O 1
ATOM 2214 N N . SER A 1 283 ? -5.918 -12.333 7.842 1.00 72.50 283 SER A N 1
ATOM 2215 C CA . SER A 1 283 ? -6.692 -13.529 7.503 1.00 72.50 283 SER A CA 1
ATOM 2216 C C . SER A 1 283 ? -6.503 -13.984 6.060 1.00 72.50 283 SER A C 1
ATOM 2218 O O . SER A 1 283 ? -6.896 -15.104 5.738 1.00 72.50 283 SER A O 1
ATOM 2220 N N . ASP A 1 284 ? -5.927 -13.141 5.201 1.00 75.50 284 ASP A N 1
ATOM 2221 C CA . ASP A 1 284 ? -5.761 -13.474 3.794 1.00 75.50 284 ASP A CA 1
ATOM 2222 C C . ASP A 1 284 ? -4.510 -14.337 3.591 1.00 75.50 284 ASP A C 1
ATOM 2224 O O . ASP A 1 284 ? -3.431 -14.002 4.096 1.00 75.50 284 ASP A O 1
ATOM 2228 N N . PRO A 1 285 ? -4.618 -15.453 2.850 1.00 72.12 285 PRO A N 1
ATOM 2229 C CA . PRO A 1 285 ? -3.453 -16.233 2.480 1.00 72.12 285 PRO A CA 1
ATOM 2230 C C . PRO A 1 285 ? -2.600 -15.409 1.513 1.00 72.12 285 PRO A C 1
ATOM 2232 O O . PRO A 1 285 ? -3.015 -15.106 0.396 1.00 72.12 285 PRO A O 1
ATOM 2235 N N . LEU A 1 286 ? -1.396 -15.040 1.945 1.00 77.12 286 LEU A N 1
ATOM 2236 C CA . LEU A 1 286 ? -0.395 -14.463 1.054 1.00 77.12 286 LEU A CA 1
ATOM 2237 C C . LEU A 1 286 ? 0.388 -15.584 0.360 1.00 77.12 286 LEU A C 1
ATOM 2239 O O . LEU A 1 286 ? 0.675 -16.600 1.005 1.00 77.12 286 LEU A O 1
ATOM 2243 N N . PRO A 1 287 ? 0.783 -15.405 -0.914 1.00 70.62 287 PRO A N 1
ATOM 2244 C CA . PRO A 1 287 ? 1.693 -16.329 -1.574 1.00 70.62 287 PRO A CA 1
ATOM 2245 C C . PRO A 1 287 ? 2.964 -16.540 -0.749 1.00 70.62 287 PRO A C 1
ATOM 2247 O O . PRO A 1 287 ? 3.447 -15.634 -0.052 1.00 70.62 287 PRO A O 1
ATOM 2250 N N . ALA A 1 288 ? 3.500 -17.759 -0.820 1.00 66.19 288 ALA A N 1
ATOM 2251 C CA . ALA A 1 288 ? 4.732 -18.107 -0.132 1.00 66.19 288 ALA A CA 1
ATOM 2252 C C . ALA A 1 288 ? 5.895 -17.214 -0.592 1.00 66.19 288 ALA A C 1
ATOM 2254 O O . ALA A 1 288 ? 5.913 -16.683 -1.701 1.00 66.19 288 ALA A O 1
ATOM 2255 N N . LEU A 1 289 ? 6.881 -17.059 0.290 1.00 58.03 289 LEU A N 1
ATOM 2256 C CA . LEU A 1 289 ? 8.161 -16.468 -0.071 1.00 58.03 289 LEU A CA 1
ATOM 2257 C C . LEU A 1 289 ? 8.877 -17.353 -1.078 1.00 58.03 289 LEU A C 1
ATOM 2259 O O . LEU A 1 289 ? 9.359 -18.416 -0.693 1.00 58.03 289 LEU A O 1
ATOM 2263 N N . ASN A 1 290 ? 8.952 -16.897 -2.325 1.00 51.97 290 ASN A N 1
ATOM 2264 C CA . ASN A 1 290 ? 9.925 -17.409 -3.283 1.00 51.97 290 ASN A CA 1
ATOM 2265 C C . ASN A 1 290 ? 11.291 -16.774 -3.020 1.00 51.97 290 ASN A C 1
ATOM 2267 O O . ASN A 1 290 ? 11.342 -15.523 -2.902 1.00 51.97 290 ASN A O 1
#

pLDDT: mean 84.35, std 14.77, range [28.77, 98.12]

Radius of gyration: 21.1 Å; chains: 1; bounding box: 54×44×58 Å